Protein AF-A0A1H5C4P2-F1 (afdb_monomer)

Secondary structure (DSSP, 8-state):
-EEEEEEEEEEEEPTT--SPEEE-S-EEEEEEEESEEEEEETTEEEEEETT-EEEESS-EEEEE-TT-EEEEEEEEE-TT-SSSS--TT-TTSEEEEEEEEEEEE-TTS-EEEEEEEEEE-TT-EEEEEEESS-EEEEEEES-EEEEETTEEEEE-TT-EEEE-SSS-EEEEB-TTS-EEEEEEEEEEGGGTTS-SEEESSHHHHHSPP--EEEEEEEEEEPPP-

Foldseek 3Di:
DAKKKKWKKKKKAAAQDDDKQKDAFFFKKKAWQAAKKWKDFDPGIDIDHHRAMDTDGHIIIIDTDNHMTIMIMITIGHPPPDDPPDRPVRVNMDMGTQDMDMADDDPVFWKKKWKKKKKFFAFAKLAKKFFQAKKKKAKQAAKKWKDWPVGIDIHHHGHMDIDGGGTIIIMTGHNPGMTMMMMMTIHGPVCVVHDRIDHPDPVSVPDDHRMDMGINDMGGDDHHD

Structure (mmCIF, N/CA/C/O backbone):
data_AF-A0A1H5C4P2-F1
#
_entry.id   AF-A0A1H5C4P2-F1
#
loop_
_atom_site.group_PDB
_atom_site.id
_atom_site.type_symbol
_atom_site.label_atom_id
_atom_site.label_alt_id
_atom_site.label_comp_id
_atom_site.label_asym_id
_atom_site.label_entity_id
_atom_site.label_seq_id
_atom_site.pdbx_PDB_ins_code
_atom_site.Cartn_x
_atom_site.Cartn_y
_atom_site.Cartn_z
_atom_site.occupancy
_atom_site.B_iso_or_equiv
_atom_site.auth_seq_id
_atom_site.auth_comp_id
_atom_site.auth_asym_id
_atom_site.auth_atom_id
_atom_site.pdbx_PDB_model_num
ATOM 1 N N . MET A 1 1 ? -18.090 -3.740 -17.332 1.00 82.50 1 MET A N 1
ATOM 2 C CA . MET A 1 1 ? -17.195 -3.069 -16.374 1.00 82.50 1 MET A CA 1
ATOM 3 C C . MET A 1 1 ? -17.955 -2.872 -15.080 1.00 82.50 1 MET A C 1
ATOM 5 O O . MET A 1 1 ? -19.068 -2.362 -15.128 1.00 82.50 1 MET A O 1
ATOM 9 N N . THR A 1 2 ? -17.383 -3.313 -13.969 1.00 90.31 2 THR A N 1
ATOM 10 C CA . THR A 1 2 ? -17.817 -2.996 -12.611 1.00 90.31 2 THR A CA 1
ATOM 11 C C . THR A 1 2 ? -16.979 -1.825 -12.138 1.00 90.31 2 THR A C 1
ATOM 13 O O . THR A 1 2 ? -15.750 -1.919 -12.104 1.00 90.31 2 THR A O 1
ATOM 16 N N . LYS A 1 3 ? -17.647 -0.724 -11.799 1.00 95.19 3 LYS A N 1
ATOM 17 C CA . LYS A 1 3 ? -16.998 0.449 -11.224 1.00 95.19 3 LYS A CA 1
ATOM 18 C C . LYS A 1 3 ? -16.791 0.231 -9.741 1.00 95.19 3 LYS A C 1
ATOM 20 O O . LYS A 1 3 ? -17.739 -0.083 -9.031 1.00 95.19 3 LYS A O 1
ATOM 25 N N . VAL A 1 4 ? -15.569 0.433 -9.283 1.00 96.50 4 VAL A N 1
ATOM 26 C CA . VAL A 1 4 ? -15.208 0.379 -7.865 1.00 96.50 4 VAL A CA 1
ATOM 27 C C . VAL A 1 4 ? -14.281 1.541 -7.544 1.00 96.50 4 VAL A C 1
ATOM 29 O O . VAL A 1 4 ? -13.692 2.141 -8.441 1.00 96.50 4 VAL A O 1
ATOM 32 N N . VAL A 1 5 ? -14.127 1.860 -6.265 1.00 96.94 5 VAL A N 1
ATOM 33 C CA . VAL A 1 5 ? -13.197 2.890 -5.805 1.00 96.94 5 VAL A CA 1
ATOM 34 C C . VAL A 1 5 ? -12.169 2.249 -4.892 1.00 96.94 5 VAL A C 1
ATOM 36 O O . VAL A 1 5 ? -12.526 1.620 -3.897 1.00 96.94 5 VAL A O 1
ATOM 39 N N . LEU A 1 6 ? -10.890 2.430 -5.217 1.00 97.69 6 LEU A N 1
ATOM 40 C CA . LEU A 1 6 ? -9.785 2.108 -4.323 1.00 97.69 6 LEU A CA 1
ATOM 41 C C . LEU A 1 6 ? -9.376 3.381 -3.580 1.00 97.69 6 LEU A C 1
ATOM 43 O O . LEU A 1 6 ? -8.909 4.344 -4.191 1.00 97.69 6 LEU A O 1
ATOM 47 N N . ARG A 1 7 ? -9.568 3.390 -2.263 1.00 97.19 7 ARG A N 1
ATOM 48 C CA . ARG A 1 7 ? -9.236 4.515 -1.380 1.00 97.19 7 ARG A CA 1
ATOM 49 C C . ARG A 1 7 ? -7.985 4.184 -0.588 1.00 97.19 7 ARG A C 1
ATOM 51 O O . ARG A 1 7 ? -7.877 3.074 -0.086 1.00 97.19 7 ARG A O 1
ATOM 58 N N . LEU A 1 8 ? -7.080 5.144 -0.450 1.00 98.38 8 LEU A N 1
ATOM 59 C CA . LEU A 1 8 ? -5.980 5.119 0.503 1.00 98.38 8 LEU A CA 1
ATOM 60 C C . LEU A 1 8 ? -6.225 6.177 1.578 1.00 98.38 8 LEU A C 1
A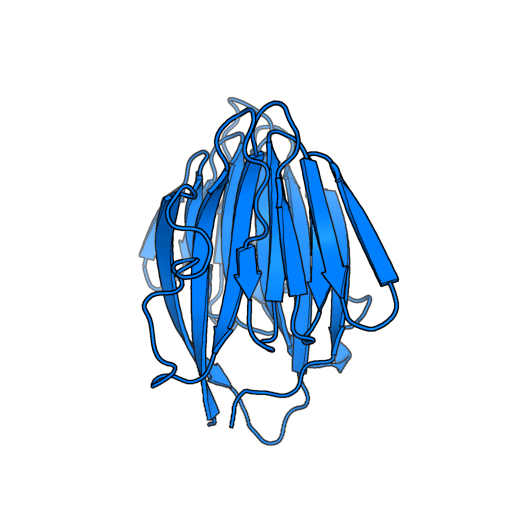TOM 62 O O . LEU A 1 8 ? -6.289 7.375 1.284 1.00 98.38 8 LEU A O 1
ATOM 66 N N . THR A 1 9 ? -6.302 5.722 2.821 1.00 98.25 9 THR A N 1
ATOM 67 C CA . THR A 1 9 ? -6.467 6.549 4.015 1.00 98.25 9 THR A CA 1
ATOM 68 C C . THR A 1 9 ? -5.283 6.336 4.950 1.00 98.25 9 THR A C 1
ATOM 70 O O . THR A 1 9 ? -4.820 5.212 5.136 1.00 98.25 9 THR A O 1
ATOM 73 N N . GLU A 1 10 ? -4.790 7.418 5.543 1.00 98.44 10 GLU A N 1
ATOM 74 C CA . GLU A 1 10 ? -3.853 7.359 6.659 1.00 98.44 10 GLU A CA 1
ATOM 75 C C . GLU A 1 10 ? -4.622 7.483 7.973 1.00 98.44 10 GLU A C 1
ATOM 77 O O . GLU A 1 10 ? -5.292 8.491 8.200 1.00 98.44 10 GLU A O 1
ATOM 82 N N . ASP A 1 11 ? -4.531 6.459 8.819 1.00 98.56 11 ASP A N 1
ATOM 83 C CA . ASP A 1 11 ? -5.153 6.438 10.141 1.00 98.56 11 ASP A CA 1
ATOM 84 C C . ASP A 1 11 ? -4.075 6.608 11.222 1.00 98.56 11 ASP A C 1
ATOM 86 O O . ASP A 1 11 ? -3.068 5.896 11.222 1.00 98.56 11 ASP A O 1
ATOM 90 N N . VAL A 1 12 ? -4.285 7.538 12.155 1.00 98.50 12 VAL A N 1
ATOM 91 C CA . VAL A 1 12 ? -3.377 7.823 13.273 1.00 98.50 12 VAL A CA 1
ATOM 92 C C . VAL A 1 12 ? -4.113 7.648 14.596 1.00 98.50 12 VAL A C 1
ATOM 94 O O . VAL A 1 12 ? -4.982 8.448 14.955 1.00 98.50 12 VAL A O 1
ATOM 97 N N . PHE A 1 13 ? -3.738 6.600 15.324 1.00 98.50 13 PHE A N 1
ATOM 98 C CA . PHE A 1 13 ? -4.190 6.313 16.680 1.00 98.50 13 PHE A CA 1
ATOM 99 C C . PHE A 1 13 ? -3.252 7.031 17.660 1.00 98.50 13 PHE A C 1
ATOM 101 O O . PHE A 1 13 ? -2.036 6.816 17.590 1.00 98.50 13 PHE A O 1
ATOM 108 N N . PRO A 1 14 ? -3.763 7.888 18.561 1.00 97.88 14 PRO A N 1
ATOM 109 C CA . PRO A 1 14 ? -2.917 8.557 19.540 1.00 97.88 14 PRO A CA 1
ATOM 110 C C . PRO A 1 14 ? -2.382 7.564 20.581 1.00 97.88 14 PRO A C 1
ATOM 112 O O . PRO A 1 14 ? -2.981 6.519 20.836 1.00 97.88 14 PRO A O 1
ATOM 115 N N . ALA A 1 15 ? -1.261 7.907 21.218 1.00 96.81 15 ALA A N 1
ATOM 116 C CA . ALA A 1 15 ? -0.739 7.130 22.338 1.00 96.81 15 ALA A CA 1
ATOM 117 C C . ALA A 1 15 ? -1.767 7.046 23.480 1.00 96.81 15 ALA A C 1
ATOM 119 O O . ALA A 1 15 ? -2.479 8.011 23.766 1.00 96.81 15 ALA A O 1
ATOM 120 N N . GLY A 1 16 ? -1.847 5.883 24.127 1.00 93.38 16 GLY A N 1
ATOM 121 C CA . GLY A 1 16 ? -2.827 5.615 25.182 1.00 93.38 16 GLY A CA 1
ATOM 122 C C . GLY A 1 16 ? -4.281 5.503 24.706 1.00 93.38 16 GLY A C 1
ATOM 123 O O . GLY A 1 16 ? -5.183 5.528 25.541 1.00 93.38 16 GLY A O 1
ATOM 124 N N . PHE A 1 17 ? -4.542 5.386 23.399 1.00 93.69 17 PHE A N 1
ATOM 125 C CA . PHE A 1 17 ? -5.885 5.107 22.890 1.00 93.69 17 PHE A CA 1
ATOM 126 C C . PHE A 1 17 ? -6.339 3.697 23.298 1.00 93.69 17 PHE A C 1
ATOM 128 O O . PHE A 1 17 ? -5.669 2.716 22.996 1.00 93.69 17 PHE A O 1
ATOM 135 N N . THR A 1 18 ? -7.477 3.593 23.988 1.00 92.06 18 THR A N 1
ATOM 136 C CA . THR A 1 18 ? -7.973 2.328 24.569 1.00 92.06 18 THR A CA 1
ATOM 137 C C . THR A 1 18 ? -9.252 1.795 23.927 1.00 92.06 18 THR A C 1
ATOM 139 O O . THR A 1 18 ? -9.737 0.738 24.322 1.00 92.06 18 THR A O 1
ATOM 142 N N . GLN A 1 19 ? -9.836 2.525 22.974 1.00 93.88 19 GLN A N 1
ATOM 143 C CA . GLN A 1 19 ? -11.055 2.100 22.283 1.00 93.88 19 GLN A CA 1
ATOM 144 C C . GLN A 1 19 ? -10.713 1.299 21.021 1.00 93.88 19 GLN A C 1
ATOM 146 O O . GLN A 1 19 ? -9.571 1.280 20.567 1.00 93.88 19 GLN A O 1
ATOM 151 N N . HIS A 1 20 ? -11.728 0.676 20.428 1.00 95.31 20 HIS A N 1
ATOM 152 C CA . HIS A 1 20 ? -11.605 -0.030 19.158 1.00 95.31 20 HIS A CA 1
ATOM 153 C C . HIS A 1 20 ? -12.176 0.812 18.016 1.00 95.31 20 HIS A C 1
ATOM 155 O O . HIS A 1 20 ? -13.234 1.434 18.149 1.00 95.31 20 HIS A O 1
ATOM 161 N N . ALA A 1 21 ? -11.503 0.796 16.869 1.00 96.88 21 ALA A N 1
ATOM 162 C CA . ALA A 1 21 ? -12.039 1.332 15.627 1.00 96.88 21 ALA A CA 1
ATOM 163 C C . ALA A 1 21 ? -12.633 0.195 14.787 1.00 96.88 21 ALA A C 1
ATOM 165 O O . ALA A 1 21 ? -11.923 -0.717 14.373 1.00 96.88 21 ALA A O 1
ATOM 166 N N . TYR A 1 22 ? -13.937 0.237 14.543 1.00 96.00 22 TYR A N 1
ATOM 167 C CA . TYR A 1 22 ? -14.670 -0.788 13.816 1.00 96.00 22 TYR A CA 1
ATOM 168 C C . TYR A 1 22 ? -14.758 -0.419 12.345 1.00 96.00 22 TYR A C 1
ATOM 170 O O . TYR A 1 22 ? -15.162 0.687 11.980 1.00 96.00 22 TYR A O 1
ATOM 178 N N . LEU A 1 23 ? -14.412 -1.379 11.500 1.00 95.25 23 LEU A N 1
ATOM 179 C CA . LEU A 1 23 ? -14.520 -1.267 10.062 1.00 95.25 23 LEU A CA 1
ATOM 180 C C . LEU A 1 23 ? -15.480 -2.331 9.525 1.00 95.25 23 LEU A C 1
ATOM 182 O O . LEU A 1 23 ? -15.368 -3.504 9.900 1.00 95.25 23 LEU A O 1
ATOM 186 N N . PRO A 1 24 ? -16.391 -1.960 8.610 1.00 94.06 24 PRO A N 1
ATOM 187 C CA . PRO A 1 24 ? -17.271 -2.924 7.971 1.00 94.06 24 PRO A CA 1
ATOM 188 C C . PRO A 1 24 ? -16.485 -3.846 7.030 1.00 94.06 24 PRO A C 1
ATOM 190 O O . PRO A 1 24 ? -15.308 -3.606 6.718 1.00 94.06 24 PRO A O 1
ATOM 193 N N . ALA A 1 25 ? -17.176 -4.888 6.561 1.00 93.88 25 ALA A N 1
ATOM 194 C CA . ALA A 1 25 ? -16.679 -5.769 5.517 1.00 93.88 25 ALA A CA 1
ATOM 195 C C . ALA A 1 25 ? -16.346 -4.963 4.253 1.00 93.88 25 ALA A C 1
ATOM 197 O O . ALA A 1 25 ? -17.191 -4.240 3.727 1.00 93.88 25 ALA A O 1
ATOM 198 N N . ALA A 1 26 ? -15.108 -5.082 3.790 1.00 95.19 26 ALA A N 1
ATOM 199 C CA . ALA A 1 26 ? -14.614 -4.533 2.533 1.00 95.19 26 ALA A CA 1
ATOM 200 C C . ALA A 1 26 ? -13.287 -5.216 2.208 1.00 95.19 26 ALA A C 1
ATOM 202 O O . ALA A 1 26 ? -12.525 -5.535 3.125 1.00 95.19 26 ALA A O 1
ATOM 203 N N . ALA A 1 27 ? -12.976 -5.411 0.923 1.00 97.19 27 ALA A N 1
ATOM 204 C CA . ALA A 1 27 ? -11.649 -5.888 0.558 1.00 97.19 27 ALA A CA 1
ATOM 205 C C . ALA A 1 27 ? -10.602 -4.841 0.930 1.00 97.19 27 ALA A C 1
ATOM 207 O O . ALA A 1 27 ? -10.622 -3.723 0.411 1.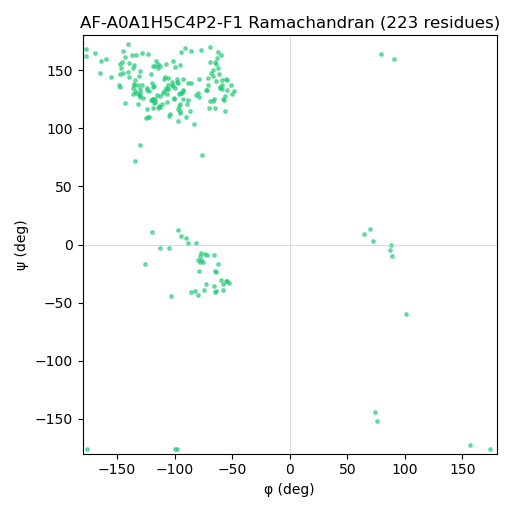00 97.19 27 ALA A O 1
ATOM 208 N N . ARG A 1 28 ? -9.701 -5.208 1.843 1.00 97.44 28 ARG A N 1
ATOM 209 C CA . ARG A 1 28 ? -8.821 -4.251 2.503 1.00 97.44 28 ARG A CA 1
ATOM 210 C C . ARG A 1 28 ? -7.405 -4.772 2.669 1.00 97.44 28 ARG A C 1
ATOM 212 O O . ARG A 1 28 ? -7.192 -5.947 2.971 1.00 97.44 28 ARG A O 1
ATOM 219 N N . ALA A 1 29 ? -6.451 -3.854 2.542 1.00 98.69 29 ALA A N 1
ATOM 220 C CA . ALA A 1 29 ? -5.092 -4.012 3.042 1.00 98.69 29 ALA A CA 1
ATOM 221 C C . ALA A 1 29 ? -4.803 -2.929 4.091 1.00 98.69 29 ALA A C 1
ATOM 223 O O . ALA A 1 29 ? -5.147 -1.767 3.889 1.00 98.69 29 ALA A O 1
ATOM 224 N N . ILE A 1 30 ? -4.171 -3.300 5.201 1.00 98.75 30 ILE A N 1
ATOM 225 C CA . ILE A 1 30 ? -3.739 -2.387 6.267 1.00 98.75 30 ILE A CA 1
ATOM 226 C C . ILE A 1 30 ? -2.245 -2.596 6.456 1.00 98.75 30 ILE A C 1
ATOM 228 O O . ILE A 1 30 ? -1.835 -3.687 6.837 1.00 98.75 30 ILE A O 1
ATOM 232 N N . TYR A 1 31 ? -1.443 -1.573 6.191 1.00 98.88 31 TYR A N 1
ATOM 233 C CA . TYR A 1 31 ? -0.003 -1.576 6.425 1.00 98.88 31 TYR A CA 1
ATOM 234 C C . TYR A 1 31 ? 0.331 -0.716 7.644 1.00 98.88 31 TYR A C 1
ATOM 236 O O . TYR A 1 31 ? -0.153 0.412 7.761 1.00 98.88 31 TYR A O 1
ATOM 244 N N . VAL A 1 32 ? 1.176 -1.234 8.533 1.00 98.88 32 VAL A N 1
ATOM 245 C CA . VAL A 1 32 ? 1.614 -0.518 9.735 1.00 98.88 32 VAL A CA 1
ATOM 246 C C . VAL A 1 32 ? 2.871 0.277 9.408 1.00 98.88 32 VAL A C 1
ATO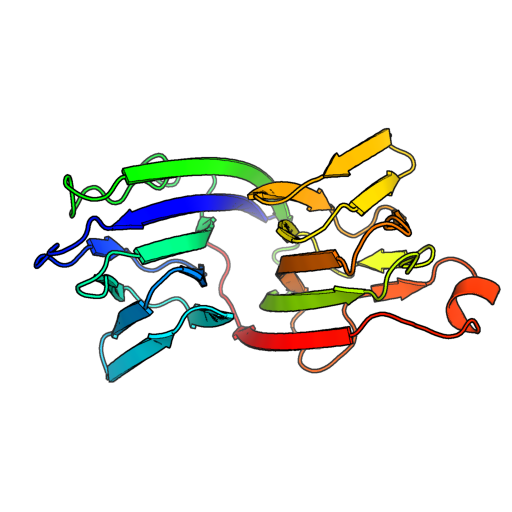M 248 O O . VAL A 1 32 ? 3.943 -0.288 9.193 1.00 98.88 32 VAL A O 1
ATOM 251 N N . VAL A 1 33 ? 2.746 1.601 9.363 1.00 98.75 33 VAL A N 1
ATOM 252 C CA . VAL A 1 33 ? 3.872 2.508 9.100 1.00 98.75 33 VAL A CA 1
ATOM 253 C C . VAL A 1 33 ? 4.704 2.696 10.365 1.00 98.75 33 VAL A C 1
ATOM 255 O O . VAL A 1 33 ? 5.930 2.664 10.307 1.00 98.75 33 VAL A O 1
ATOM 258 N N . GLU A 1 34 ? 4.038 2.882 11.504 1.00 98.69 34 GLU A N 1
ATOM 259 C CA . GLU A 1 34 ? 4.656 3.139 12.805 1.00 98.69 34 GLU A CA 1
ATOM 260 C C . GLU A 1 34 ? 3.811 2.527 13.928 1.00 98.69 34 GLU A C 1
ATOM 262 O O . GLU A 1 34 ? 2.581 2.503 13.834 1.00 98.69 34 GLU A O 1
ATOM 267 N N . GLY A 1 35 ? 4.475 2.069 14.992 1.00 98.50 35 GLY A N 1
ATOM 268 C CA . GLY A 1 35 ? 3.837 1.406 16.127 1.00 98.50 35 GLY A CA 1
ATOM 269 C C . GLY A 1 35 ? 3.397 -0.015 15.788 1.00 98.50 35 GLY A C 1
ATOM 270 O O . GLY A 1 35 ? 4.068 -0.727 15.040 1.00 98.50 35 GLY A O 1
ATOM 271 N N . ASP A 1 36 ? 2.264 -0.422 16.342 1.00 98.62 36 ASP A N 1
ATOM 272 C CA . ASP A 1 36 ? 1.639 -1.712 16.087 1.00 98.62 36 ASP A CA 1
ATOM 273 C C . ASP A 1 36 ? 0.115 -1.598 16.130 1.00 98.62 36 ASP A C 1
ATOM 275 O O . ASP A 1 36 ? -0.431 -0.667 16.720 1.00 98.62 36 ASP A O 1
ATOM 279 N N . VAL A 1 37 ? -0.578 -2.532 15.485 1.00 98.69 37 VAL A N 1
ATOM 280 C CA . VAL A 1 37 ? -2.038 -2.629 15.530 1.00 98.69 37 VAL A CA 1
ATOM 281 C C . VAL A 1 37 ? -2.453 -4.074 15.728 1.00 98.69 37 VAL A C 1
ATOM 283 O O . VAL A 1 37 ? -1.942 -4.984 15.072 1.00 98.69 37 VAL A O 1
ATOM 286 N N . THR A 1 38 ? -3.434 -4.287 16.594 1.00 98.56 38 THR A N 1
ATOM 287 C CA . THR A 1 38 ? -4.160 -5.553 16.655 1.00 98.56 38 THR A CA 1
ATOM 288 C C . THR A 1 38 ? -5.395 -5.461 15.771 1.00 98.56 38 THR A C 1
ATOM 290 O O . THR A 1 38 ? -6.207 -4.549 15.917 1.00 98.56 38 THR A O 1
ATOM 293 N N . VAL A 1 39 ? -5.513 -6.404 14.839 1.00 98.44 39 VAL A N 1
ATOM 294 C CA . VAL A 1 39 ? -6.674 -6.595 13.969 1.00 98.44 39 VAL A CA 1
ATOM 295 C C . VAL A 1 39 ? -7.457 -7.792 14.489 1.00 98.44 39 VAL A C 1
ATOM 297 O O . VAL A 1 39 ? -6.978 -8.926 14.422 1.00 98.44 39 VAL A O 1
ATOM 300 N N . GLU A 1 40 ? -8.653 -7.539 15.001 1.00 98.12 40 GLU A N 1
ATOM 301 C CA . GLU A 1 40 ? -9.584 -8.553 15.493 1.00 98.12 40 GLU A CA 1
ATOM 302 C C . GLU A 1 40 ? -10.676 -8.800 14.451 1.00 98.12 40 GLU A C 1
ATOM 304 O O . GLU A 1 40 ? -11.209 -7.866 13.850 1.00 98.12 40 GLU A O 1
ATOM 309 N N . PHE A 1 41 ? -11.002 -10.065 14.223 1.00 95.12 41 PHE A N 1
ATOM 310 C CA . PHE A 1 41 ? -12.016 -10.532 13.283 1.00 95.12 41 PHE A CA 1
ATOM 311 C C . PHE A 1 41 ? -12.783 -11.711 13.903 1.00 95.12 41 PHE A C 1
ATOM 313 O O . PHE A 1 41 ? -12.461 -12.177 14.993 1.00 95.12 41 PHE A O 1
ATOM 320 N N . SER A 1 42 ? -13.849 -12.171 13.246 1.00 91.69 42 SER A N 1
ATOM 321 C CA . SER A 1 42 ? -14.861 -13.050 13.859 1.00 91.69 42 SER A CA 1
ATOM 322 C C . SER A 1 42 ? -14.331 -14.333 14.511 1.00 91.69 42 SER A C 1
ATOM 324 O O . SER A 1 42 ? -14.936 -14.821 15.460 1.00 91.69 42 SER A O 1
ATOM 326 N N . ASP A 1 43 ? -13.241 -14.895 13.995 1.00 92.62 43 ASP A N 1
ATOM 327 C CA . ASP A 1 43 ? -12.659 -16.166 14.430 1.00 92.62 43 ASP A CA 1
ATOM 328 C C . ASP A 1 43 ? -11.215 -16.033 14.943 1.00 92.62 43 ASP A C 1
ATOM 330 O O . ASP A 1 43 ? -10.550 -17.043 15.179 1.00 92.62 43 ASP A O 1
ATOM 334 N N . GLY A 1 44 ? -10.713 -14.811 15.158 1.00 95.75 44 GLY A N 1
ATOM 335 C CA . GLY A 1 44 ? -9.366 -14.623 15.684 1.00 95.75 44 GLY A CA 1
ATOM 336 C C . GLY A 1 44 ? -8.880 -13.181 15.747 1.00 95.75 44 GLY A C 1
ATOM 337 O O . GLY A 1 44 ? -9.586 -12.226 15.438 1.00 95.75 44 GLY A O 1
ATOM 338 N N . ALA A 1 45 ? -7.624 -13.036 16.152 1.00 97.25 45 ALA A N 1
ATOM 339 C CA . ALA A 1 45 ? -6.937 -11.757 1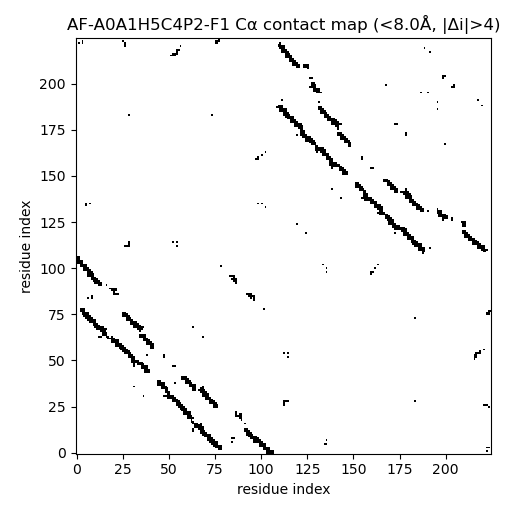6.213 1.00 97.25 45 ALA A CA 1
ATOM 340 C C . ALA A 1 45 ? -5.489 -11.914 15.751 1.00 97.25 45 ALA A C 1
ATOM 342 O O . ALA A 1 45 ? -4.871 -12.966 15.936 1.00 97.25 45 ALA A O 1
ATOM 343 N N . GLN A 1 46 ? -4.941 -10.864 15.149 1.00 97.88 46 GLN A N 1
ATOM 344 C CA . GLN A 1 46 ? -3.541 -10.797 14.742 1.00 97.88 46 GLN A CA 1
ATOM 345 C C . GLN A 1 46 ? -2.963 -9.438 15.112 1.00 97.88 46 GLN A C 1
ATOM 347 O O . GLN A 1 46 ? -3.531 -8.408 14.756 1.00 97.88 46 GLN A O 1
ATOM 352 N N . ASN A 1 47 ? -1.814 -9.433 15.781 1.00 98.38 47 ASN A N 1
ATOM 353 C CA . ASN A 1 47 ? -1.041 -8.216 15.991 1.00 98.38 47 ASN A CA 1
ATOM 354 C C . ASN A 1 47 ? -0.008 -8.055 14.869 1.00 98.38 47 ASN A C 1
ATOM 356 O O . ASN A 1 47 ? 0.695 -9.005 14.519 1.00 98.38 47 ASN A O 1
ATOM 360 N N . HIS A 1 48 ? 0.065 -6.851 14.311 1.00 98.50 48 HIS A N 1
ATOM 361 C CA . HIS A 1 48 ? 1.005 -6.466 13.267 1.00 98.50 48 HIS A CA 1
ATOM 362 C C . HIS A 1 48 ? 1.855 -5.306 13.767 1.00 98.50 48 HIS A C 1
ATOM 364 O O . HIS A 1 48 ? 1.331 -4.269 14.160 1.00 98.50 48 HIS A O 1
ATOM 370 N N . GLN A 1 49 ? 3.170 -5.487 13.728 1.00 98.56 49 GLN A N 1
ATOM 371 C CA . GLN A 1 49 ? 4.151 -4.454 14.060 1.00 98.56 49 GLN A CA 1
ATOM 372 C C . GLN A 1 49 ? 4.446 -3.578 12.835 1.00 98.56 49 GLN A C 1
ATOM 374 O O . GLN A 1 49 ? 4.128 -3.962 11.706 1.00 98.56 49 GLN A O 1
ATOM 379 N N . ALA A 1 50 ? 5.098 -2.433 13.040 1.00 98.62 50 ALA A N 1
ATOM 380 C CA . ALA A 1 50 ? 5.590 -1.576 11.964 1.00 98.62 50 ALA A CA 1
ATOM 381 C C . ALA A 1 50 ? 6.372 -2.379 10.912 1.00 98.62 50 ALA A C 1
ATOM 383 O O . ALA A 1 50 ? 7.238 -3.196 11.232 1.00 98.62 50 ALA A O 1
ATOM 384 N N . GLY A 1 51 ? 6.053 -2.151 9.640 1.00 98.50 51 GLY A N 1
ATOM 385 C CA . GLY A 1 51 ? 6.568 -2.944 8.528 1.00 98.50 51 GLY A CA 1
ATOM 386 C C . GLY A 1 51 ? 5.757 -4.199 8.207 1.00 98.50 51 GLY A C 1
ATOM 387 O O . GLY A 1 51 ? 6.084 -4.859 7.227 1.00 98.50 51 GLY A O 1
ATOM 388 N N . GLY A 1 52 ? 4.725 -4.535 8.985 1.00 98.62 52 GLY A N 1
ATOM 389 C CA . GLY A 1 52 ? 3.774 -5.613 8.712 1.00 98.62 52 GLY A CA 1
ATOM 390 C C . GLY A 1 52 ? 2.514 -5.135 7.987 1.00 98.62 52 GLY A C 1
ATOM 391 O O . GLY A 1 52 ? 2.220 -3.937 7.932 1.00 98.62 52 GLY A O 1
ATOM 392 N N . ALA A 1 53 ? 1.747 -6.084 7.441 1.00 98.62 53 ALA A N 1
ATOM 393 C CA . ALA A 1 53 ? 0.445 -5.789 6.856 1.00 98.62 53 ALA A CA 1
ATOM 394 C C . ALA A 1 53 ? -0.574 -6.912 7.066 1.00 98.62 53 ALA A C 1
ATOM 396 O O . ALA A 1 53 ? -0.249 -8.099 7.004 1.00 98.62 53 ALA A O 1
ATOM 397 N N . TRP A 1 54 ? -1.835 -6.515 7.204 1.00 98.38 54 TRP A N 1
ATOM 398 C CA . TRP A 1 54 ? -2.994 -7.398 7.200 1.00 98.38 54 TRP A CA 1
ATOM 399 C C . TRP A 1 54 ? -3.799 -7.234 5.907 1.00 98.38 54 TRP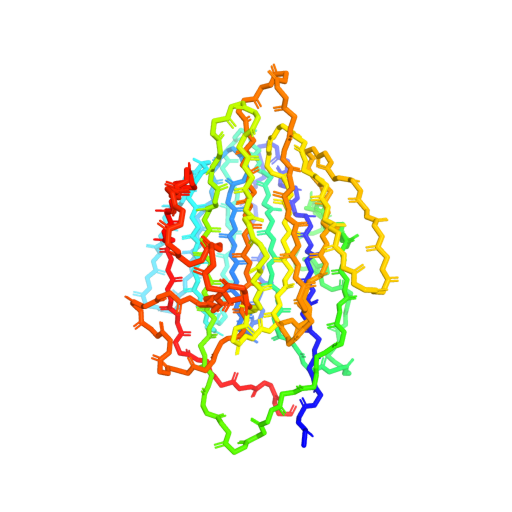 A C 1
ATOM 401 O O . TRP A 1 54 ? -3.927 -6.126 5.385 1.00 98.38 54 TRP A O 1
ATOM 411 N N . LEU A 1 55 ? -4.364 -8.333 5.398 1.00 98.12 55 LEU A N 1
ATOM 412 C CA . LEU A 1 55 ? -5.310 -8.318 4.281 1.00 98.12 55 LEU A CA 1
ATOM 413 C C . LEU A 1 55 ? -6.506 -9.228 4.564 1.00 98.12 55 LEU A C 1
ATOM 415 O O . LEU A 1 55 ? -6.330 -10.384 4.969 1.00 98.12 55 LEU A O 1
ATOM 419 N N . GLY A 1 56 ? -7.703 -8.758 4.223 1.00 96.31 56 GLY A N 1
ATOM 420 C CA . GLY A 1 56 ? -8.938 -9.527 4.354 1.00 96.31 56 GLY A CA 1
ATOM 421 C C . GLY A 1 56 ? -10.164 -8.795 3.815 1.00 96.31 56 GLY A C 1
ATOM 422 O O . GLY A 1 56 ? -10.045 -7.721 3.228 1.00 96.31 56 GLY A O 1
ATOM 423 N N . GLN A 1 57 ? -11.334 -9.416 3.987 1.00 95.81 57 GLN A N 1
ATOM 424 C CA . GLN A 1 57 ? -12.627 -8.853 3.571 1.00 95.81 57 GLN A CA 1
ATOM 425 C C . GLN A 1 57 ? -13.670 -8.788 4.692 1.00 95.81 57 GLN A C 1
ATOM 427 O O . GLN A 1 57 ? -14.662 -8.075 4.563 1.00 95.81 57 GLN A O 1
ATOM 432 N N . SER A 1 58 ? -13.460 -9.530 5.781 1.00 94.56 58 SER A N 1
ATOM 433 C CA . SER A 1 58 ? -14.374 -9.560 6.920 1.00 94.56 58 SER A CA 1
ATOM 434 C C . SER A 1 58 ? -14.441 -8.200 7.625 1.00 94.56 58 SER A C 1
ATOM 436 O O . SER A 1 58 ? -13.485 -7.421 7.543 1.00 94.56 58 SER A O 1
ATOM 438 N N . PRO A 1 59 ? -15.531 -7.913 8.359 1.00 96.19 59 PRO A N 1
ATOM 439 C CA . PRO A 1 59 ? -15.524 -6.837 9.340 1.00 96.19 59 PRO A CA 1
ATOM 440 C C . PRO A 1 59 ? -14.378 -7.039 10.334 1.00 96.19 59 PRO A C 1
ATOM 442 O O . PRO A 1 59 ? -14.085 -8.176 10.716 1.00 96.19 59 PRO A O 1
ATOM 445 N N . VAL A 1 60 ? -13.746 -5.943 10.748 1.00 97.75 60 VAL A N 1
ATOM 446 C CA . VAL A 1 60 ? -12.632 -5.976 11.703 1.00 97.75 60 VAL A CA 1
ATOM 447 C C . VAL A 1 60 ? -12.762 -4.886 12.755 1.00 97.75 60 VAL A C 1
ATOM 449 O O . VAL A 1 60 ? -13.312 -3.815 12.488 1.00 97.75 60 VAL A O 1
ATOM 452 N N . ALA A 1 61 ? -12.208 -5.144 13.933 1.00 97.94 61 ALA A N 1
ATOM 453 C CA . ALA A 1 61 ? -11.925 -4.130 14.936 1.00 97.94 61 ALA A CA 1
ATOM 454 C C . ALA A 1 61 ? -10.410 -3.893 14.999 1.00 97.94 61 ALA A C 1
ATOM 456 O O . ALA A 1 61 ? -9.622 -4.838 14.976 1.00 97.94 61 ALA A O 1
ATOM 457 N N . LEU A 1 62 ? -10.007 -2.625 15.040 1.00 98.31 62 LEU A N 1
ATOM 458 C CA . LEU A 1 62 ? -8.616 -2.202 15.137 1.00 98.31 62 LEU A CA 1
ATOM 459 C C . LEU A 1 62 ? -8.340 -1.611 16.514 1.00 98.31 62 LEU A C 1
ATOM 461 O O . LEU A 1 62 ? -9.054 -0.710 16.960 1.00 98.31 62 LEU A O 1
ATOM 465 N N . SER A 1 63 ? -7.252 -2.065 17.122 1.00 97.94 63 SER A N 1
ATOM 466 C CA . SER A 1 63 ? -6.740 -1.568 18.398 1.00 97.94 63 SER A CA 1
ATOM 467 C C . SER A 1 63 ? -5.305 -1.100 18.184 1.00 97.94 63 SER A C 1
ATOM 469 O O . SER A 1 63 ? -4.425 -1.923 17.923 1.00 97.94 63 SER A O 1
ATOM 471 N N . GLY A 1 64 ? -5.077 0.213 18.237 1.00 97.50 64 GLY A N 1
ATOM 472 C CA . GLY A 1 64 ? -3.731 0.782 18.139 1.00 97.50 64 GLY A CA 1
ATOM 473 C C . GLY A 1 64 ? -2.882 0.442 19.366 1.00 97.50 64 GLY A C 1
ATOM 474 O O . GLY A 1 64 ? -3.402 0.312 20.475 1.00 97.50 64 GLY A O 1
ATOM 475 N N . GLY A 1 65 ? -1.577 0.293 19.163 1.00 96.81 65 GLY A N 1
ATOM 476 C CA . GLY A 1 65 ? -0.610 0.050 20.226 1.00 96.81 65 GLY A CA 1
ATOM 477 C C . GLY A 1 65 ? -0.510 1.212 21.229 1.00 96.81 65 GLY A C 1
ATOM 478 O O . GLY A 1 65 ? -0.849 2.360 20.921 1.00 96.81 65 GLY A O 1
ATOM 479 N N . PRO A 1 66 ? 0.017 0.960 22.442 1.00 96.44 66 PRO A N 1
ATOM 480 C CA . PRO A 1 66 ? 0.009 1.931 23.541 1.00 96.44 66 PRO A CA 1
ATOM 481 C C . PRO A 1 66 ? 0.838 3.193 23.260 1.00 96.44 66 PRO A C 1
ATOM 483 O O . PRO A 1 66 ? 0.560 4.248 23.830 1.00 96.44 66 PRO A O 1
ATOM 486 N N . ASN A 1 67 ? 1.826 3.104 22.366 1.00 96.69 67 ASN A N 1
ATOM 487 C CA . ASN A 1 67 ? 2.725 4.206 22.009 1.00 96.69 67 ASN A CA 1
ATOM 488 C C . ASN A 1 67 ? 2.212 5.057 20.832 1.00 96.69 67 ASN A C 1
ATOM 490 O O . ASN A 1 67 ? 2.914 5.956 20.378 1.00 96.69 67 ASN A O 1
ATOM 494 N N . GLY A 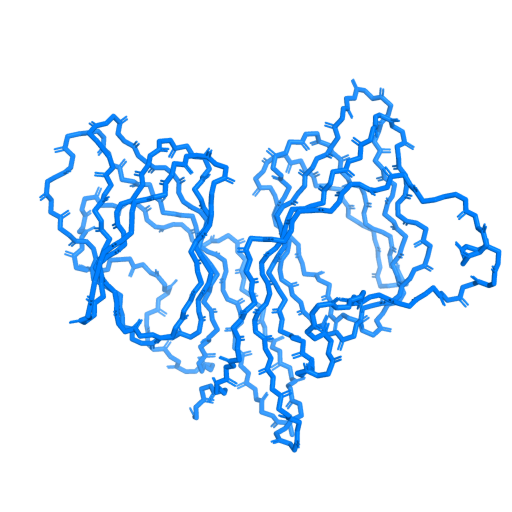1 68 ? 0.995 4.789 20.351 1.00 97.81 68 GLY A N 1
ATOM 495 C CA . GLY A 1 68 ? 0.446 5.382 19.138 1.00 97.81 68 GLY A CA 1
ATOM 496 C C . GLY A 1 68 ? 0.756 4.542 17.901 1.00 97.81 68 GLY A C 1
ATOM 497 O O . GLY A 1 68 ? 1.643 3.686 17.896 1.00 97.81 68 GLY A O 1
ATOM 498 N N . THR A 1 69 ? -0.023 4.757 16.845 1.00 98.62 69 THR A N 1
ATOM 499 C CA . THR A 1 69 ? 0.040 3.935 15.630 1.00 98.62 69 THR A CA 1
ATOM 500 C C . THR A 1 69 ? -0.286 4.770 14.409 1.00 98.62 69 THR A C 1
ATOM 502 O O . THR A 1 69 ? -1.273 5.505 14.419 1.00 98.62 69 THR A O 1
ATOM 505 N N . ARG A 1 70 ? 0.494 4.614 13.335 1.00 98.75 70 ARG A N 1
ATOM 506 C CA . ARG A 1 70 ? 0.174 5.173 12.016 1.00 98.75 70 ARG A CA 1
ATOM 507 C C . ARG A 1 70 ? 0.016 4.051 11.004 1.00 98.75 70 ARG A C 1
ATOM 509 O O . ARG A 1 70 ? 0.923 3.235 10.827 1.00 98.75 70 ARG A O 1
ATOM 516 N N . LEU A 1 71 ? -1.129 4.027 10.336 1.00 98.75 71 LEU A N 1
ATOM 517 C CA . LEU A 1 71 ? -1.511 3.007 9.369 1.00 98.75 71 LEU A CA 1
ATOM 518 C C . LEU A 1 71 ? -1.765 3.632 8.005 1.00 98.75 71 LEU A C 1
ATOM 520 O O . LEU A 1 71 ? -2.322 4.722 7.907 1.00 98.75 71 LEU A O 1
ATOM 524 N N . TRP A 1 72 ? -1.452 2.881 6.958 1.00 98.88 72 TRP A N 1
ATOM 525 C CA . TRP A 1 72 ? -2.009 3.101 5.631 1.00 98.88 72 TRP A CA 1
ATOM 526 C C . TRP A 1 72 ? -3.020 2.012 5.331 1.00 98.88 72 TRP A C 1
ATOM 528 O O . TRP A 1 72 ? -2.699 0.822 5.365 1.00 98.88 72 TRP A O 1
ATOM 538 N N . ARG A 1 73 ? -4.251 2.422 5.045 1.00 98.56 73 ARG A N 1
ATOM 539 C CA . ARG A 1 73 ? -5.368 1.528 4.782 1.00 98.56 73 ARG A CA 1
ATOM 540 C C . ARG A 1 73 ? -5.872 1.727 3.363 1.00 98.56 73 ARG A C 1
ATOM 542 O O . ARG A 1 73 ? -6.265 2.828 2.987 1.00 98.56 73 ARG A O 1
ATOM 549 N N . TRP A 1 74 ? -5.873 0.636 2.604 1.00 98.69 74 TRP A N 1
ATOM 550 C CA . TRP A 1 74 ? -6.481 0.553 1.286 1.00 98.69 74 TRP A CA 1
ATOM 551 C C . TRP A 1 74 ? -7.827 -0.135 1.375 1.00 98.69 74 TRP A C 1
ATOM 553 O O . TRP A 1 74 ? -7.888 -1.276 1.824 1.00 98.69 74 TRP A O 1
ATOM 563 N N . ASP A 1 75 ? -8.867 0.524 0.886 1.00 97.75 75 ASP A N 1
ATOM 564 C CA . ASP A 1 75 ? -10.234 0.020 0.844 1.00 97.75 75 ASP A CA 1
ATOM 565 C C . ASP A 1 75 ? -10.739 -0.049 -0.590 1.00 97.75 75 ASP A C 1
ATOM 567 O O . ASP A 1 75 ? -10.749 0.969 -1.283 1.00 97.75 75 ASP A O 1
ATOM 571 N N . LEU A 1 76 ? -11.187 -1.229 -1.022 1.00 97.44 76 LEU A N 1
ATOM 572 C CA . LEU A 1 76 ? -11.936 -1.390 -2.264 1.00 97.44 76 LEU A CA 1
ATOM 573 C C . LEU A 1 76 ? -13.434 -1.383 -1.955 1.00 97.44 76 LEU A C 1
ATOM 575 O O . LEU A 1 76 ? -13.946 -2.295 -1.303 1.00 97.44 76 LEU A O 1
ATOM 579 N N . VAL A 1 77 ? -14.129 -0.351 -2.420 1.00 96.31 77 VAL A N 1
ATOM 580 C CA . VAL A 1 77 ? -15.538 -0.097 -2.092 1.00 96.31 77 VAL A CA 1
ATOM 581 C C . VAL A 1 77 ? -16.359 0.233 -3.335 1.00 96.31 77 VAL A C 1
ATOM 583 O O . VAL A 1 77 ? -15.805 0.557 -4.388 1.00 96.31 77 VAL A O 1
ATOM 586 N N . ALA A 1 78 ? -17.684 0.147 -3.215 1.00 95.06 78 ALA A N 1
ATOM 587 C CA . ALA A 1 78 ? -18.591 0.633 -4.248 1.00 95.06 78 ALA A CA 1
ATOM 588 C C . ALA A 1 78 ? -18.433 2.161 -4.433 1.00 95.06 78 ALA A C 1
ATOM 590 O O . ALA A 1 78 ? -18.074 2.858 -3.475 1.00 95.06 78 ALA A O 1
ATOM 591 N N . PRO A 1 79 ? -18.695 2.714 -5.631 1.00 93.31 79 PRO A N 1
ATOM 592 C CA . PRO A 1 79 ? -18.592 4.155 -5.877 1.00 93.31 79 PRO A CA 1
ATOM 593 C C . PRO A 1 79 ? -19.480 5.012 -4.970 1.00 93.31 79 PRO A C 1
ATOM 595 O O . PRO A 1 79 ? -19.082 6.105 -4.574 1.00 93.31 79 PRO A O 1
ATOM 598 N N . ASP A 1 80 ? -20.651 4.501 -4.602 1.00 90.88 80 ASP A N 1
ATOM 599 C CA . ASP A 1 80 ? -21.635 5.134 -3.722 1.00 90.88 80 ASP A CA 1
ATOM 600 C C . ASP A 1 80 ? -21.495 4.715 -2.249 1.00 90.88 80 ASP A C 1
ATOM 602 O O . ASP A 1 80 ? -22.324 5.090 -1.416 1.00 90.88 80 ASP A O 1
ATOM 606 N N . ALA A 1 81 ? -20.437 3.968 -1.902 1.00 88.75 81 ALA A N 1
ATOM 607 C CA . ALA A 1 81 ? -20.218 3.512 -0.539 1.00 88.75 81 ALA A CA 1
ATOM 608 C C . ALA A 1 81 ? -20.183 4.704 0.437 1.00 88.75 81 ALA A C 1
ATOM 610 O O . ALA A 1 81 ? -19.408 5.651 0.223 1.00 88.75 81 ALA A O 1
ATOM 611 N N . PRO A 1 82 ? -20.987 4.654 1.518 1.00 80.88 82 PRO A N 1
ATOM 612 C CA . PRO A 1 82 ? -21.160 5.778 2.422 1.00 80.88 82 PRO A CA 1
ATOM 613 C C . PRO A 1 82 ? -19.872 6.098 3.184 1.00 80.88 82 PRO A C 1
ATOM 615 O O . PRO A 1 82 ? -19.064 5.224 3.503 1.00 80.88 82 PRO A O 1
ATOM 618 N N . GLY A 1 83 ? -19.722 7.376 3.527 1.00 80.62 83 GLY A N 1
ATOM 619 C CA . GLY A 1 83 ? -18.560 7.884 4.246 1.00 80.62 83 GLY A CA 1
ATOM 620 C C . GLY A 1 83 ? -17.336 8.107 3.354 1.00 80.62 83 GLY A C 1
ATOM 621 O O . GLY A 1 83 ? -17.217 7.609 2.238 1.00 80.62 83 GLY A O 1
ATOM 622 N N . ASP A 1 84 ? -16.392 8.872 3.883 1.00 79.12 84 ASP A N 1
ATOM 623 C CA . ASP A 1 84 ? -15.136 9.286 3.247 1.00 79.12 84 ASP A CA 1
ATOM 624 C C . ASP A 1 84 ? -13.947 8.390 3.646 1.00 79.12 84 ASP A C 1
ATOM 626 O O . ASP A 1 84 ? -12.788 8.714 3.399 1.00 79.12 84 ASP A O 1
ATOM 630 N N . GLY A 1 85 ? -14.235 7.242 4.268 1.00 83.12 85 GLY A N 1
ATOM 631 C CA . GLY A 1 85 ? -13.236 6.314 4.792 1.00 83.12 85 GLY A CA 1
ATOM 632 C C . GLY A 1 85 ? -12.797 6.605 6.227 1.00 83.12 85 GLY A C 1
ATOM 633 O O . GLY A 1 85 ? -11.988 5.842 6.748 1.00 83.12 85 GLY A O 1
ATOM 634 N N . ARG A 1 86 ? -13.315 7.642 6.899 1.00 90.56 86 ARG A N 1
ATOM 635 C CA . ARG A 1 86 ? -12.980 7.924 8.305 1.00 90.56 86 ARG A CA 1
ATOM 636 C C . ARG A 1 86 ? -13.499 6.857 9.268 1.00 90.56 86 ARG A C 1
ATOM 638 O O . ARG A 1 86 ? -14.603 6.337 9.110 1.00 90.56 86 ARG A O 1
ATOM 645 N N . LEU A 1 87 ? -12.729 6.595 10.324 1.00 93.12 87 LEU A N 1
ATOM 646 C CA . LEU A 1 87 ? -13.102 5.686 11.412 1.00 93.12 87 LEU A CA 1
ATOM 647 C C . LEU A 1 87 ? -14.129 6.331 12.360 1.00 93.12 87 LEU A C 1
ATOM 649 O O . LEU A 1 87 ? -13.804 6.777 13.457 1.00 93.12 87 LEU A O 1
ATOM 653 N N . GLN A 1 88 ? -15.396 6.378 11.940 1.00 90.19 88 GLN A N 1
ATOM 654 C CA . GLN A 1 88 ? -16.471 7.053 12.685 1.00 90.19 88 GLN A CA 1
ATOM 655 C C . GLN A 1 88 ? -16.707 6.491 14.094 1.00 90.19 88 GLN A C 1
ATOM 657 O O . GLN A 1 88 ? -17.093 7.235 14.992 1.00 90.19 88 GLN A O 1
ATOM 662 N N . SER A 1 89 ? -16.454 5.198 14.312 1.00 93.00 89 SER A N 1
ATOM 663 C CA . SER A 1 89 ? -16.614 4.567 15.628 1.00 93.00 89 SER A CA 1
ATOM 664 C C . SER A 1 89 ? -15.515 4.945 16.629 1.00 93.00 89 SER A C 1
ATOM 666 O O . SER A 1 89 ? -15.595 4.550 17.787 1.00 93.00 89 SER A O 1
ATOM 668 N N . ALA A 1 90 ? -14.464 5.636 16.182 1.00 93.19 90 ALA A N 1
ATOM 669 C CA . ALA A 1 90 ? -13.282 5.964 16.966 1.00 93.19 90 ALA A CA 1
ATOM 670 C C . ALA A 1 90 ? -12.913 7.444 16.757 1.00 93.19 90 ALA A C 1
ATOM 672 O O . ALA A 1 90 ? -11.910 7.745 16.116 1.00 93.19 90 ALA A O 1
ATOM 673 N N . PRO A 1 91 ? -13.692 8.398 17.302 1.00 89.12 91 PRO A N 1
ATOM 674 C CA . PRO A 1 91 ? -13.500 9.832 17.053 1.00 89.12 91 PRO A CA 1
ATOM 675 C C . PRO A 1 91 ? -12.150 10.386 17.542 1.00 89.12 91 PRO A C 1
ATOM 677 O O . PRO A 1 91 ? -11.756 11.471 17.125 1.00 89.12 91 PRO A O 1
ATOM 680 N N . GLY A 1 92 ? -11.441 9.659 18.414 1.00 93.75 92 GLY A N 1
ATOM 681 C CA . GLY A 1 92 ? -10.072 9.990 18.827 1.00 93.75 92 GLY A CA 1
ATOM 682 C C . GLY A 1 92 ? -8.993 9.621 17.800 1.00 93.75 92 GLY A C 1
ATOM 683 O O . GLY A 1 92 ? -7.846 10.026 17.966 1.00 93.75 92 GLY A O 1
ATOM 684 N N . VAL A 1 93 ? -9.339 8.867 16.753 1.00 97.56 93 VAL A N 1
ATOM 685 C CA . VAL A 1 93 ? -8.437 8.490 15.660 1.00 97.56 93 VAL A CA 1
ATOM 686 C C . VAL A 1 93 ? -8.564 9.508 14.534 1.00 97.56 93 VAL A C 1
ATOM 688 O O . VAL A 1 93 ? -9.665 9.853 14.099 1.00 97.56 93 VAL A O 1
ATOM 691 N N . THR A 1 94 ? -7.427 9.988 14.036 1.00 97.62 94 THR A N 1
ATOM 692 C CA . THR A 1 94 ? -7.412 10.862 12.859 1.00 97.62 94 THR A CA 1
ATOM 693 C C . THR A 1 94 ? -7.324 10.010 11.604 1.00 97.62 94 THR A C 1
ATOM 695 O O . THR A 1 94 ? -6.352 9.286 11.435 1.00 97.62 94 THR A O 1
ATOM 698 N N . SER A 1 95 ? -8.306 10.128 10.713 1.00 97.62 95 SER A N 1
ATOM 699 C CA . SER A 1 95 ? -8.298 9.481 9.398 1.00 97.62 95 SER A CA 1
ATOM 700 C C . SER A 1 95 ? -8.200 10.543 8.304 1.00 97.62 95 SER A C 1
ATOM 702 O O . SER A 1 95 ? -9.100 11.375 8.171 1.00 97.62 95 SER A O 1
ATOM 704 N N . THR A 1 96 ? -7.130 10.508 7.513 1.00 97.06 96 THR A N 1
ATOM 705 C CA . THR A 1 96 ? -6.868 11.458 6.423 1.00 97.06 96 THR A CA 1
ATOM 706 C C . THR A 1 96 ? -6.920 10.739 5.082 1.00 97.06 96 THR A C 1
ATOM 708 O O . THR A 1 96 ? -6.125 9.835 4.832 1.00 97.06 96 THR A O 1
ATOM 711 N N . ALA A 1 97 ? -7.832 11.138 4.194 1.00 96.69 97 ALA A N 1
ATOM 712 C CA . ALA A 1 97 ? -7.847 10.636 2.822 1.00 96.69 97 ALA A CA 1
ATOM 713 C C . ALA A 1 97 ? -6.587 11.114 2.078 1.00 96.69 97 ALA A C 1
ATOM 715 O O . ALA A 1 97 ? -6.306 12.312 2.042 1.00 96.69 97 ALA A O 1
ATOM 716 N N . ARG A 1 98 ? -5.822 10.181 1.504 1.00 97.00 98 ARG A N 1
ATOM 717 C CA . ARG A 1 98 ? -4.566 10.472 0.790 1.00 97.00 98 ARG A CA 1
ATOM 718 C C . ARG A 1 98 ? -4.752 10.412 -0.723 1.00 97.00 98 ARG A C 1
ATOM 720 O O . ARG A 1 98 ? -4.267 11.285 -1.430 1.00 97.00 98 ARG A O 1
ATOM 727 N N . LEU A 1 99 ? -5.454 9.390 -1.218 1.00 97.56 99 LEU A N 1
ATOM 728 C CA . LEU A 1 99 ? -5.788 9.235 -2.636 1.00 97.56 99 LEU A CA 1
ATOM 729 C C . LEU A 1 99 ? -7.041 8.370 -2.795 1.00 97.56 99 LEU A C 1
ATOM 731 O O . LEU A 1 99 ? -7.231 7.408 -2.057 1.00 97.56 99 LEU A O 1
ATOM 735 N N . SER A 1 100 ? -7.879 8.689 -3.775 1.00 96.56 100 SER A N 1
ATOM 736 C CA . SER A 1 100 ? -9.045 7.892 -4.155 1.00 96.56 100 SER A CA 1
ATOM 737 C C . SER A 1 100 ? -9.064 7.750 -5.670 1.00 96.56 100 SER A C 1
ATOM 739 O O . SER A 1 100 ? -8.925 8.749 -6.373 1.00 96.56 100 SER A O 1
ATOM 741 N N . ALA A 1 101 ? -9.216 6.525 -6.166 1.00 96.38 101 ALA A N 1
ATOM 742 C CA . ALA A 1 101 ? -9.187 6.221 -7.591 1.00 96.38 101 ALA A CA 1
ATOM 743 C C . ALA A 1 101 ? -10.390 5.368 -7.995 1.00 96.38 101 ALA A C 1
ATOM 745 O O . ALA A 1 101 ? -10.616 4.305 -7.414 1.00 96.38 101 ALA A O 1
ATOM 746 N N . GLU A 1 102 ? -11.129 5.815 -9.010 1.00 96.56 102 GLU A N 1
ATOM 747 C CA . GLU A 1 102 ? -12.113 4.979 -9.699 1.00 96.56 102 GLU A CA 1
ATOM 748 C C . GLU A 1 102 ? -11.396 3.944 -10.566 1.00 96.56 102 GLU A C 1
ATOM 750 O O . GLU A 1 102 ? -10.461 4.268 -11.302 1.00 96.56 102 GLU A O 1
ATOM 755 N N . LEU A 1 103 ? -11.837 2.693 -10.469 1.00 96.12 103 LEU A N 1
ATOM 756 C CA . LEU A 1 103 ? -11.324 1.571 -11.236 1.00 96.12 103 LEU A CA 1
ATOM 757 C C . LEU A 1 103 ? -12.469 0.934 -12.021 1.00 96.12 103 LEU A C 1
ATOM 759 O O . LEU A 1 103 ? -13.515 0.608 -11.456 1.00 96.12 103 LEU A O 1
ATOM 763 N N . ASP A 1 104 ? -12.227 0.694 -13.305 1.00 94.50 104 ASP A N 1
ATOM 764 C CA . ASP A 1 104 ? -13.095 -0.113 -14.155 1.00 94.50 104 ASP A CA 1
ATOM 765 C C . ASP A 1 104 ? -12.541 -1.538 -14.222 1.00 94.50 104 ASP A C 1
ATOM 767 O O . ASP A 1 104 ? -11.517 -1.799 -14.859 1.00 94.50 104 ASP A O 1
ATOM 771 N N . LEU A 1 105 ? -13.208 -2.467 -13.539 1.00 95.00 105 LEU A N 1
ATOM 772 C CA . LEU A 1 105 ? -12.813 -3.874 -13.497 1.00 95.00 105 LEU A CA 1
ATOM 773 C C . LEU A 1 105 ? -13.748 -4.719 -14.364 1.00 95.00 105 LEU A C 1
ATOM 775 O O . LEU A 1 105 ? -14.950 -4.473 -14.438 1.00 95.00 105 LEU A O 1
ATOM 779 N N . ASP A 1 106 ? -13.213 -5.732 -15.036 1.00 92.75 106 ASP A N 1
ATOM 780 C CA . ASP A 1 106 ? -14.029 -6.694 -15.776 1.00 92.75 106 ASP A CA 1
ATOM 781 C C . ASP A 1 106 ? -14.830 -7.593 -14.803 1.00 92.75 106 ASP A C 1
ATOM 783 O O . ASP A 1 106 ? -14.209 -8.334 -14.032 1.00 92.75 106 ASP A O 1
ATOM 787 N N . PRO A 1 107 ? -16.182 -7.560 -14.817 1.00 88.75 107 PRO A N 1
ATOM 788 C CA . PRO A 1 107 ? -17.014 -8.431 -13.982 1.00 88.75 107 PRO A CA 1
ATOM 789 C C . PRO A 1 107 ? -16.894 -9.918 -14.330 1.00 88.75 107 PRO A C 1
ATOM 791 O O . PRO A 1 107 ? -17.214 -10.758 -13.495 1.00 88.75 107 PRO A O 1
ATOM 794 N N . ALA A 1 108 ? -16.476 -10.261 -15.553 1.00 91.12 108 ALA A N 1
ATOM 795 C CA . ALA A 1 108 ? -16.278 -11.652 -15.954 1.00 91.12 108 ALA A CA 1
ATOM 796 C C . ALA A 1 108 ? -14.971 -12.237 -15.398 1.00 91.12 108 ALA A C 1
ATOM 798 O O . ALA A 1 108 ? -14.763 -13.450 -15.441 1.00 91.12 108 ALA A O 1
ATOM 799 N N . GLN A 1 109 ? -14.081 -11.381 -14.889 1.00 93.94 109 GLN A N 1
ATOM 800 C CA . GLN A 1 109 ? -12.822 -11.790 -14.300 1.00 93.94 109 GLN A CA 1
ATOM 801 C C . GLN A 1 109 ? -12.962 -11.978 -12.791 1.00 93.94 109 GLN A C 1
ATOM 803 O O . GLN A 1 109 ? -13.606 -11.198 -12.096 1.00 93.94 109 GLN A O 1
ATOM 808 N N . GLU A 1 110 ? -12.281 -12.991 -12.267 1.00 96.12 110 GLU A N 1
ATOM 809 C CA . GLU A 1 110 ? -12.104 -13.137 -10.831 1.00 96.12 110 GLU A CA 1
ATOM 810 C C . GLU A 1 110 ? -10.856 -12.385 -10.356 1.00 96.12 110 GLU A C 1
ATOM 812 O O . GLU A 1 110 ? -9.784 -12.462 -10.974 1.00 96.12 110 GLU A O 1
ATOM 817 N N . TRP A 1 111 ? -10.965 -11.724 -9.204 1.00 97.56 111 TRP A N 1
ATOM 818 C CA . TRP A 1 111 ? -9.941 -10.806 -8.711 1.00 97.56 111 TRP A CA 1
ATOM 819 C C . TRP A 1 111 ? -9.288 -11.269 -7.402 1.00 97.56 111 TRP A C 1
ATOM 821 O O . TRP A 1 111 ? -9.826 -12.079 -6.636 1.00 97.56 111 TRP A O 1
ATOM 831 N N . LEU A 1 112 ? -8.084 -10.755 -7.160 1.00 98.12 112 LEU A N 1
ATOM 832 C CA . LEU A 1 112 ? -7.367 -10.818 -5.894 1.00 98.12 112 LEU A CA 1
ATOM 833 C C . LEU A 1 112 ? -6.864 -9.427 -5.501 1.00 98.12 112 LEU A C 1
ATOM 835 O O . LEU A 1 112 ? -6.528 -8.618 -6.365 1.00 98.12 112 LEU A O 1
ATOM 839 N N . LEU A 1 113 ? -6.770 -9.178 -4.198 1.00 98.44 113 LEU A N 1
ATOM 840 C CA . LEU A 1 113 ? -6.038 -8.061 -3.618 1.00 98.44 113 LEU A CA 1
ATOM 841 C C . LEU A 1 113 ? -4.639 -8.544 -3.228 1.00 98.44 113 LEU A C 1
ATOM 843 O O . LEU A 1 113 ? -4.505 -9.563 -2.543 1.00 98.44 113 LEU A O 1
ATOM 847 N N . ARG A 1 114 ? -3.600 -7.816 -3.633 1.00 98.69 114 ARG A N 1
ATOM 848 C CA . ARG A 1 114 ? -2.216 -8.060 -3.199 1.00 98.69 114 ARG A CA 1
ATOM 849 C C . ARG A 1 114 ? -1.651 -6.796 -2.582 1.00 98.69 114 ARG A C 1
ATOM 851 O O . ARG A 1 114 ? -1.737 -5.749 -3.212 1.00 98.69 114 ARG A O 1
ATOM 858 N N . CYS A 1 115 ? -1.020 -6.926 -1.420 1.00 98.75 115 CYS A N 1
ATOM 859 C CA . CYS A 1 115 ? -0.207 -5.881 -0.807 1.00 98.75 115 CYS A CA 1
ATOM 860 C C . CYS A 1 115 ? 1.232 -6.383 -0.705 1.00 98.75 115 CYS A C 1
ATOM 862 O O . CYS A 1 115 ? 1.492 -7.468 -0.172 1.00 98.75 115 CYS A O 1
ATOM 864 N N . ASP A 1 116 ? 2.161 -5.613 -1.256 1.00 98.25 116 ASP A N 1
ATOM 865 C CA . ASP A 1 116 ? 3.581 -5.921 -1.216 1.00 98.25 116 ASP A CA 1
ATOM 866 C C . ASP A 1 116 ? 4.423 -4.641 -1.063 1.00 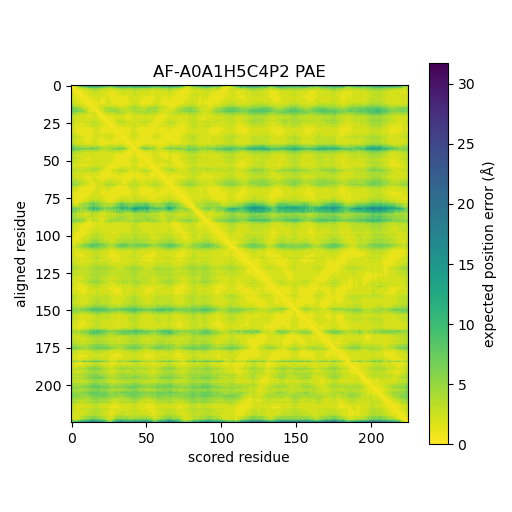98.25 116 ASP A C 1
ATOM 868 O O . ASP A 1 116 ? 3.948 -3.519 -1.275 1.00 98.25 116 ASP A O 1
ATOM 872 N N . ARG A 1 117 ? 5.671 -4.819 -0.629 1.00 98.69 117 ARG A N 1
ATOM 873 C CA . ARG A 1 117 ? 6.706 -3.788 -0.613 1.00 98.69 117 ARG A CA 1
ATOM 874 C C . ARG A 1 117 ? 7.649 -4.022 -1.782 1.00 98.69 117 ARG A C 1
ATOM 876 O O . ARG A 1 117 ? 8.110 -5.146 -1.984 1.00 98.69 117 ARG A O 1
ATOM 883 N N . VAL A 1 118 ? 8.017 -2.943 -2.465 1.00 98.56 118 VAL A N 1
ATOM 884 C CA . VAL A 1 118 ? 9.114 -2.935 -3.439 1.00 98.56 118 VAL A CA 1
ATOM 885 C C . VAL A 1 118 ? 10.241 -2.067 -2.902 1.00 98.56 118 VAL A C 1
ATOM 887 O O . VAL A 1 118 ? 9.996 -0.931 -2.497 1.00 98.56 118 VAL A O 1
ATOM 890 N N . GLY A 1 119 ? 11.457 -2.600 -2.873 1.00 98.50 119 GLY A N 1
ATOM 891 C CA . GLY A 1 119 ? 12.677 -1.900 -2.487 1.00 98.50 119 GLY A CA 1
ATOM 892 C C . GLY A 1 119 ? 13.652 -1.761 -3.651 1.00 98.50 119 GLY A C 1
ATOM 893 O O . GLY A 1 119 ? 13.680 -2.596 -4.550 1.00 98.50 119 GLY A O 1
ATOM 894 N N . PHE A 1 120 ? 14.465 -0.711 -3.611 1.00 98.62 120 PHE A N 1
ATOM 895 C CA . PHE A 1 120 ? 15.507 -0.405 -4.583 1.00 98.62 120 PHE A CA 1
ATOM 896 C C . PHE A 1 120 ? 16.791 -0.023 -3.843 1.00 98.62 120 PHE A C 1
ATOM 898 O O . PHE A 1 120 ? 16.718 0.700 -2.837 1.00 98.62 120 PHE A O 1
ATOM 905 N N . PRO A 1 121 ? 17.970 -0.444 -4.331 1.00 98.31 121 PRO A N 1
ATOM 906 C CA . PRO A 1 121 ? 19.208 0.234 -3.966 1.00 98.31 121 PRO A CA 1
ATOM 907 C C . PRO A 1 121 ? 19.179 1.695 -4.464 1.00 98.31 121 PRO A C 1
ATOM 909 O O . PRO A 1 121 ? 18.342 2.032 -5.309 1.00 98.31 121 PRO A O 1
ATOM 912 N N . PRO A 1 122 ? 20.081 2.567 -3.976 1.00 98.38 122 PRO A N 1
ATOM 913 C CA . PRO A 1 122 ? 20.277 3.883 -4.580 1.00 98.38 122 PRO A CA 1
ATOM 914 C C . PRO A 1 122 ? 20.500 3.756 -6.095 1.00 98.38 122 PRO A C 1
ATOM 916 O O . PRO A 1 122 ? 21.167 2.823 -6.543 1.00 98.38 122 PRO A O 1
ATOM 919 N N . GLY A 1 123 ? 19.869 4.639 -6.870 1.00 98.00 123 GLY A N 1
ATOM 920 C CA . GLY A 1 123 ? 19.940 4.651 -8.336 1.00 98.00 123 GLY A CA 1
ATOM 921 C C . GLY A 1 123 ? 19.175 3.525 -9.042 1.00 98.00 123 GLY A C 1
ATOM 922 O O . GLY A 1 123 ? 19.220 3.421 -10.267 1.00 98.00 123 GLY A O 1
ATOM 923 N N . GLY A 1 124 ? 18.468 2.662 -8.304 1.00 98.06 124 GLY A N 1
ATOM 924 C CA . GLY A 1 124 ? 17.696 1.572 -8.890 1.00 98.06 124 GLY A CA 1
ATOM 925 C C . GLY A 1 124 ? 16.590 2.062 -9.832 1.00 98.06 124 GLY A C 1
ATOM 926 O O . GLY A 1 124 ? 15.962 3.096 -9.618 1.00 98.06 124 GLY A O 1
ATOM 927 N N . VAL A 1 125 ? 16.308 1.289 -10.883 1.00 98.25 125 VAL A N 1
ATOM 928 C CA . VAL A 1 125 ? 15.261 1.627 -11.858 1.00 98.25 125 VAL A CA 1
ATOM 929 C C . VAL A 1 125 ? 14.359 0.428 -12.089 1.00 98.25 125 VAL A C 1
ATOM 931 O O . VAL A 1 125 ? 14.830 -0.664 -12.417 1.00 98.25 125 VAL A O 1
ATOM 934 N N . ALA A 1 126 ? 13.044 0.627 -11.973 1.00 97.69 126 ALA A N 1
ATOM 935 C CA . ALA A 1 126 ? 12.098 -0.314 -12.548 1.00 97.69 126 ALA A CA 1
ATOM 936 C C . ALA A 1 126 ? 11.916 0.015 -14.029 1.00 97.69 126 ALA A C 1
ATOM 938 O O . ALA A 1 126 ? 11.251 0.984 -14.385 1.00 97.69 126 ALA A O 1
ATOM 939 N N . LEU A 1 127 ? 12.550 -0.803 -14.869 1.00 98.19 127 LEU A N 1
ATOM 940 C CA . LEU A 1 127 ? 12.536 -0.683 -16.328 1.00 98.19 127 LEU A CA 1
ATOM 941 C C . LEU A 1 127 ? 11.124 -0.779 -16.914 1.00 98.19 127 LEU A C 1
ATOM 943 O O . LEU A 1 127 ? 10.218 -1.275 -16.249 1.00 98.19 127 LEU A O 1
ATOM 947 N N . THR A 1 128 ? 10.948 -0.353 -18.165 1.00 98.12 128 THR A N 1
ATOM 948 C CA . THR A 1 128 ? 9.632 -0.139 -18.783 1.00 98.12 128 THR A CA 1
ATOM 949 C C . THR A 1 128 ? 8.750 -1.388 -18.747 1.00 98.12 128 THR A C 1
ATOM 951 O O . THR A 1 128 ? 9.028 -2.401 -19.400 1.00 98.12 128 THR A O 1
ATOM 954 N N . HIS A 1 129 ? 7.639 -1.320 -18.021 1.00 98.06 129 HIS A N 1
ATOM 955 C CA . HIS A 1 129 ? 6.713 -2.439 -17.865 1.00 98.06 129 HIS A CA 1
ATOM 956 C C . HIS A 1 129 ? 5.259 -1.977 -17.790 1.00 98.06 129 HIS A C 1
ATOM 958 O O . HIS A 1 129 ? 4.978 -0.800 -17.617 1.00 98.06 129 HIS A O 1
ATOM 964 N N . VAL A 1 130 ? 4.335 -2.921 -17.929 1.00 97.94 130 VAL A N 1
ATOM 965 C CA . VAL A 1 130 ? 2.910 -2.755 -17.614 1.00 97.94 130 VAL A CA 1
ATOM 966 C C . VAL A 1 130 ? 2.548 -3.666 -16.449 1.00 97.94 130 VAL A C 1
ATOM 968 O O . VAL A 1 130 ? 3.185 -4.708 -16.252 1.00 97.94 130 VAL A O 1
ATOM 971 N N . HIS A 1 131 ? 1.501 -3.322 -15.706 1.00 97.00 131 HIS A N 1
ATOM 972 C CA . HIS A 1 131 ? 0.916 -4.199 -14.695 1.00 97.00 131 HIS A CA 1
ATOM 973 C C . HIS A 1 131 ? -0.325 -4.909 -15.230 1.00 97.00 131 HIS A C 1
ATOM 975 O O . HIS A 1 131 ? -1.056 -4.416 -16.083 1.00 97.00 131 HIS A O 1
ATOM 981 N N . GLN A 1 132 ? -0.604 -6.081 -14.673 1.00 96.44 132 GLN A N 1
ATOM 982 C CA . GLN A 1 132 ? -1.778 -6.882 -15.021 1.00 96.44 132 GLN A CA 1
ATOM 983 C C . GLN A 1 132 ? -3.063 -6.423 -14.311 1.00 96.44 132 GLN A C 1
ATOM 985 O O . GLN A 1 132 ? -4.111 -7.028 -14.508 1.00 96.44 132 GLN A O 1
ATOM 990 N N . GLY A 1 133 ? -2.995 -5.369 -13.496 1.00 96.50 133 GLY A N 1
ATOM 991 C CA . GLY A 1 133 ? -4.148 -4.740 -12.861 1.00 96.50 133 GLY A CA 1
ATOM 992 C C . GLY A 1 133 ? -3.782 -3.408 -12.195 1.00 96.50 133 GLY A C 1
ATOM 993 O O . GLY A 1 133 ? -2.589 -3.115 -12.029 1.00 96.50 133 GLY A O 1
ATOM 994 N N . PRO A 1 134 ? -4.784 -2.584 -11.852 1.00 97.62 134 PRO A N 1
ATOM 995 C CA . PRO A 1 134 ? -4.574 -1.277 -11.242 1.00 97.62 134 PRO A CA 1
ATOM 996 C C . PRO A 1 134 ? -4.224 -1.375 -9.751 1.00 97.62 134 PRO A C 1
ATOM 998 O O . PRO A 1 134 ? -4.398 -2.411 -9.105 1.00 97.62 134 PRO A O 1
ATOM 1001 N N . GLY A 1 135 ? -3.760 -0.265 -9.177 1.00 98.06 135 GLY A N 1
ATOM 1002 C CA . GLY A 1 135 ? -3.503 -0.181 -7.741 1.00 98.06 135 GLY A CA 1
ATOM 1003 C C . GLY A 1 135 ? -3.052 1.195 -7.266 1.00 98.06 135 GLY A C 1
ATOM 1004 O O . GLY A 1 135 ? -2.658 2.048 -8.060 1.00 98.06 135 GLY A O 1
ATOM 1005 N N . ILE A 1 136 ? -3.039 1.397 -5.955 1.00 98.75 136 ILE A N 1
ATOM 1006 C CA . ILE A 1 136 ? -2.441 2.590 -5.351 1.00 98.75 136 ILE A CA 1
ATOM 1007 C C . ILE A 1 136 ? -1.134 2.190 -4.677 1.00 98.75 136 ILE A C 1
ATOM 1009 O O . ILE A 1 136 ? -1.058 1.188 -3.961 1.00 98.75 136 ILE A O 1
ATOM 1013 N N . ARG A 1 137 ? -0.106 2.993 -4.921 1.00 98.75 137 ARG A N 1
ATOM 1014 C CA . ARG A 1 137 ? 1.211 2.913 -4.306 1.00 98.75 137 ARG A CA 1
ATOM 1015 C C . ARG A 1 137 ? 1.357 4.067 -3.318 1.00 98.75 137 ARG A C 1
ATOM 1017 O O . ARG A 1 137 ? 0.688 5.084 -3.469 1.00 98.75 137 ARG A O 1
ATOM 1024 N N . CYS A 1 138 ? 2.215 3.904 -2.321 1.00 98.75 138 CYS A N 1
ATOM 1025 C CA . CYS A 1 138 ? 2.593 4.951 -1.380 1.00 98.75 138 CYS A CA 1
ATOM 1026 C C . CYS A 1 138 ? 4.075 4.806 -1.038 1.00 98.75 138 CYS A C 1
ATOM 1028 O O . CYS A 1 138 ? 4.513 3.736 -0.593 1.00 98.75 138 CYS A O 1
ATOM 1030 N N . CYS A 1 139 ? 4.863 5.850 -1.287 1.00 98.81 139 CYS A N 1
ATOM 1031 C CA . CYS A 1 139 ? 6.303 5.801 -1.065 1.00 98.81 139 CYS A CA 1
ATOM 1032 C C . CYS A 1 139 ? 6.582 5.742 0.438 1.00 98.81 139 CYS A C 1
ATOM 1034 O O . CYS A 1 139 ? 6.118 6.577 1.201 1.00 98.81 139 CYS A O 1
ATOM 1036 N N . LEU A 1 140 ? 7.308 4.722 0.890 1.00 98.69 140 LEU A N 1
ATOM 1037 C CA . LEU A 1 140 ? 7.609 4.508 2.305 1.00 98.69 140 LEU A CA 1
ATOM 1038 C C . LEU A 1 140 ? 8.850 5.290 2.737 1.00 98.69 140 LEU A C 1
ATOM 1040 O O . LEU A 1 140 ? 8.883 5.842 3.832 1.00 98.69 140 LEU A O 1
ATOM 1044 N N . LYS A 1 141 ? 9.881 5.309 1.889 1.00 98.25 141 LYS A N 1
ATOM 1045 C CA . LYS A 1 141 ? 11.140 6.033 2.108 1.00 98.25 141 LYS A CA 1
ATOM 1046 C C . LYS A 1 141 ? 11.854 6.262 0.778 1.00 98.25 141 LYS A C 1
ATOM 1048 O O . LYS A 1 141 ? 11.664 5.479 -0.155 1.00 98.25 141 LYS A O 1
ATOM 1053 N N . GLY A 1 142 ? 12.760 7.234 0.755 1.00 98.38 142 GLY A N 1
ATOM 1054 C CA . GLY A 1 142 ? 13.490 7.616 -0.451 1.00 98.38 142 GLY A CA 1
ATOM 1055 C C . GLY A 1 142 ? 12.605 8.419 -1.400 1.00 98.38 142 GLY A C 1
ATOM 1056 O O . GLY A 1 142 ? 11.680 9.097 -0.956 1.00 98.38 142 GLY A O 1
ATOM 1057 N N . GLU A 1 143 ? 12.894 8.343 -2.693 1.00 98.69 143 GLU A N 1
ATOM 1058 C CA . GLU A 1 143 ? 12.188 9.100 -3.724 1.00 98.69 143 GLU A CA 1
ATOM 1059 C C . GLU A 1 143 ? 12.151 8.303 -5.028 1.00 98.69 143 GLU A C 1
ATOM 1061 O O . GLU A 1 143 ? 13.154 7.710 -5.442 1.00 98.69 143 GLU A O 1
ATOM 1066 N N . ILE A 1 144 ? 10.993 8.305 -5.684 1.00 98.69 144 ILE A N 1
ATOM 1067 C CA . ILE A 1 144 ? 10.789 7.643 -6.970 1.00 98.69 144 ILE A CA 1
ATOM 1068 C C . ILE A 1 144 ? 10.099 8.583 -7.950 1.00 98.69 144 ILE A C 1
ATOM 1070 O O . ILE A 1 144 ? 9.149 9.280 -7.597 1.00 98.69 144 ILE A O 1
ATOM 1074 N N . SER A 1 145 ? 10.571 8.595 -9.192 1.00 98.56 145 SER A N 1
ATOM 1075 C CA . SER A 1 145 ? 9.843 9.206 -10.300 1.00 98.56 145 SER A CA 1
ATOM 1076 C C . SER A 1 145 ? 9.083 8.137 -11.065 1.00 98.56 145 SER A C 1
ATOM 1078 O O . SER A 1 145 ? 9.585 7.034 -11.241 1.00 98.56 145 SER A O 1
ATOM 1080 N N . ILE A 1 146 ? 7.885 8.467 -11.526 1.00 98.38 146 ILE A N 1
ATOM 1081 C CA . ILE A 1 146 ? 7.019 7.601 -12.322 1.00 98.38 146 ILE A CA 1
ATOM 1082 C C . ILE A 1 146 ? 6.816 8.295 -13.656 1.00 98.38 146 ILE A C 1
ATOM 1084 O O . ILE A 1 146 ? 6.296 9.409 -13.702 1.00 98.38 146 ILE A O 1
ATOM 1088 N N . GLU A 1 147 ? 7.267 7.654 -14.726 1.00 98.25 147 GLU A N 1
ATOM 1089 C CA . GLU A 1 147 ? 7.200 8.168 -16.087 1.00 98.25 147 GLU A CA 1
ATOM 1090 C C . GLU A 1 147 ? 6.267 7.283 -16.907 1.00 98.25 147 GLU A C 1
ATOM 1092 O O . GLU A 1 147 ? 6.534 6.094 -17.104 1.00 98.25 147 GLU A O 1
ATOM 1097 N N . THR A 1 148 ? 5.178 7.868 -17.394 1.00 97.44 148 THR A N 1
ATOM 1098 C CA . THR A 1 148 ? 4.211 7.222 -18.280 1.00 97.44 148 THR A CA 1
ATOM 1099 C C . THR A 1 148 ? 3.970 8.092 -19.519 1.00 97.44 148 THR A C 1
ATOM 1101 O O . THR A 1 148 ? 4.323 9.275 -19.530 1.00 97.44 148 THR A O 1
ATOM 1104 N N . PRO A 1 149 ? 3.368 7.550 -20.593 1.00 96.00 149 PRO A N 1
ATOM 1105 C CA . PRO A 1 149 ? 2.909 8.358 -21.721 1.00 96.00 149 PRO A CA 1
ATOM 1106 C C . PRO A 1 149 ? 1.992 9.524 -21.319 1.00 96.00 149 PRO A C 1
ATOM 1108 O O . PRO A 1 149 ? 2.038 10.576 -21.956 1.00 96.00 149 PRO A O 1
ATOM 1111 N N . SER A 1 150 ? 1.186 9.355 -20.268 1.00 93.56 150 SER A N 1
ATOM 1112 C CA . SER A 1 150 ? 0.272 10.386 -19.760 1.00 93.56 150 SER A CA 1
ATOM 1113 C C . SER A 1 150 ? 0.958 11.468 -18.922 1.00 93.56 150 SER A C 1
ATOM 1115 O O . SER A 1 150 ? 0.363 12.522 -18.694 1.00 93.56 150 SER A O 1
ATOM 1117 N N . GLY A 1 151 ? 2.193 11.251 -18.463 1.00 95.25 151 GLY A N 1
ATOM 1118 C CA . GLY A 1 151 ? 2.949 12.268 -17.741 1.00 95.25 151 GLY A CA 1
ATOM 1119 C C . GLY A 1 151 ? 4.041 11.722 -16.829 1.00 95.25 151 GLY A C 1
ATOM 1120 O O . GLY A 1 151 ? 4.355 10.535 -16.810 1.00 95.25 151 GLY A O 1
ATOM 1121 N N . LYS A 1 152 ? 4.631 12.631 -16.052 1.00 97.12 152 LYS A N 1
ATOM 1122 C CA . LYS A 1 152 ? 5.673 12.323 -15.074 1.00 97.12 152 LYS A CA 1
ATOM 1123 C C . LYS A 1 152 ? 5.315 12.904 -13.710 1.00 97.12 152 LYS A C 1
ATOM 1125 O O . LYS A 1 152 ? 4.886 14.053 -13.630 1.00 97.12 152 LYS A O 1
ATOM 1130 N N . GLY A 1 153 ? 5.540 12.128 -12.655 1.00 97.94 153 GLY A N 1
ATOM 1131 C CA . GLY A 1 153 ? 5.425 12.563 -11.261 1.00 97.94 153 GLY A CA 1
ATOM 1132 C C . GLY A 1 153 ? 6.608 12.081 -10.426 1.00 97.94 153 GLY A C 1
ATOM 1133 O O . GLY A 1 153 ? 7.227 11.076 -10.767 1.00 97.94 153 GLY A O 1
ATOM 1134 N N . THR A 1 154 ? 6.920 12.787 -9.342 1.00 98.44 154 THR A N 1
ATOM 1135 C CA . THR A 1 154 ? 7.966 12.416 -8.375 1.00 98.44 154 THR A CA 1
ATOM 1136 C C . THR A 1 154 ? 7.342 12.338 -6.987 1.00 98.44 154 THR A C 1
ATOM 1138 O O . THR A 1 154 ? 6.557 13.213 -6.625 1.00 98.44 154 THR A O 1
ATOM 1141 N N . TYR A 1 155 ? 7.663 11.282 -6.241 1.00 98.69 155 TYR A N 1
ATOM 1142 C CA . TYR A 1 155 ? 6.977 10.906 -5.006 1.00 98.69 155 TYR A CA 1
ATOM 1143 C C . TYR A 1 155 ? 7.983 10.616 -3.892 1.00 98.69 155 TYR A C 1
ATOM 1145 O O . TYR A 1 155 ? 8.829 9.720 -4.018 1.00 98.69 155 TYR A O 1
ATOM 1153 N N . GLY A 1 156 ? 7.870 11.369 -2.799 1.00 98.62 156 GLY A N 1
ATOM 1154 C CA . GLY A 1 156 ? 8.645 11.205 -1.575 1.00 98.62 156 GLY A CA 1
ATOM 1155 C C . GLY A 1 156 ? 7.871 10.451 -0.489 1.00 98.62 156 GLY A C 1
ATOM 1156 O O . GLY A 1 156 ? 6.758 9.977 -0.722 1.00 98.62 156 GLY A O 1
ATOM 1157 N N . PRO A 1 157 ? 8.439 10.307 0.720 1.00 98.44 157 PRO A N 1
ATOM 1158 C CA . PRO A 1 157 ? 7.831 9.513 1.784 1.00 98.44 157 PRO A CA 1
ATOM 1159 C C . PRO A 1 157 ? 6.416 9.994 2.149 1.00 98.44 157 PRO A C 1
ATOM 1161 O O . PRO A 1 157 ? 6.206 11.150 2.503 1.00 98.44 157 PRO A O 1
ATOM 1164 N N . GLY A 1 158 ? 5.450 9.080 2.098 1.00 98.44 158 GLY A N 1
ATOM 1165 C CA . GLY A 1 158 ? 4.028 9.321 2.328 1.00 98.44 158 GLY A CA 1
ATOM 1166 C C . GLY A 1 158 ? 3.234 9.719 1.085 1.00 98.44 158 GLY A C 1
ATOM 1167 O O . GLY A 1 158 ? 2.002 9.740 1.156 1.00 98.44 158 GLY A O 1
ATOM 1168 N N . ASP A 1 159 ? 3.883 10.019 -0.039 1.00 98.75 159 ASP A N 1
ATOM 1169 C CA . ASP A 1 159 ? 3.183 10.434 -1.251 1.00 98.75 159 ASP A CA 1
ATOM 1170 C C . ASP A 1 159 ? 2.588 9.223 -1.985 1.00 98.75 159 ASP A C 1
ATOM 1172 O O . ASP A 1 159 ? 3.308 8.256 -2.282 1.00 98.75 159 ASP A O 1
ATOM 1176 N N . PRO A 1 160 ? 1.277 9.251 -2.288 1.00 98.62 160 PRO A N 1
ATOM 1177 C CA . PRO A 1 160 ? 0.627 8.185 -3.021 1.00 98.62 160 PRO A CA 1
ATOM 1178 C C . PRO A 1 160 ? 0.530 8.464 -4.522 1.00 98.62 160 PRO A C 1
ATOM 1180 O O . PRO A 1 160 ? 0.435 9.610 -4.960 1.00 98.62 160 PRO A O 1
ATOM 1183 N N . TRP A 1 161 ? 0.444 7.397 -5.313 1.00 98.56 161 TRP A N 1
ATOM 1184 C CA . TRP A 1 161 ? 0.107 7.487 -6.733 1.00 98.56 161 TRP A CA 1
ATOM 1185 C C . TRP A 1 161 ? -0.671 6.271 -7.226 1.00 98.56 161 TRP A C 1
ATOM 1187 O O . TRP A 1 161 ? -0.603 5.174 -6.663 1.00 98.56 161 TRP A O 1
ATOM 1197 N N . LEU A 1 162 ? -1.427 6.483 -8.298 1.00 97.94 162 LEU A N 1
ATOM 1198 C CA . LEU A 1 162 ? -2.151 5.449 -9.024 1.00 97.94 162 LEU A CA 1
ATOM 1199 C C . LEU A 1 162 ? -1.321 5.028 -10.234 1.00 97.94 162 LEU A C 1
ATOM 1201 O O . LEU A 1 162 ? -0.798 5.872 -10.952 1.00 97.94 162 LEU A O 1
ATOM 1205 N N . GLU A 1 163 ? -1.288 3.730 -10.520 1.00 97.19 163 GLU A N 1
ATOM 1206 C CA . GLU A 1 163 ? -0.988 3.268 -11.878 1.00 97.19 163 GLU A CA 1
ATOM 1207 C C . GLU A 1 163 ? -2.104 2.308 -12.288 1.00 97.19 163 GLU A C 1
ATOM 1209 O O . GLU A 1 163 ? -2.412 1.341 -11.576 1.00 97.19 163 GLU A O 1
ATOM 1214 N N . ILE A 1 164 ? -2.718 2.604 -13.431 1.00 94.12 164 ILE A N 1
ATOM 1215 C CA . ILE A 1 164 ? -3.949 1.975 -13.938 1.00 94.12 164 ILE A CA 1
ATOM 1216 C C . ILE A 1 164 ? -3.723 0.582 -14.545 1.00 94.12 164 ILE A C 1
ATOM 1218 O O . ILE A 1 164 ? -4.664 -0.127 -14.891 1.00 94.12 164 ILE A O 1
ATOM 1222 N N . GLY A 1 165 ? -2.460 0.185 -14.673 1.00 92.94 165 GLY A N 1
ATOM 1223 C CA . GLY A 1 165 ? -2.025 -1.152 -15.040 1.00 92.94 165 GLY A CA 1
ATOM 1224 C C . GLY A 1 165 ? -1.611 -1.299 -16.497 1.00 92.94 165 GLY A C 1
ATOM 1225 O O . GLY A 1 165 ? -0.459 -1.625 -16.758 1.00 92.94 165 GLY A O 1
ATOM 1226 N N . HIS A 1 166 ? -2.507 -1.028 -17.444 1.00 92.31 166 HIS A N 1
ATOM 1227 C CA . HIS A 1 166 ? -2.230 -1.251 -18.871 1.00 92.31 166 HIS A CA 1
ATOM 1228 C C . HIS A 1 166 ? -1.291 -0.209 -19.505 1.00 92.31 166 HIS A C 1
ATOM 1230 O O . HIS A 1 166 ? -0.776 -0.439 -20.598 1.00 92.31 166 HIS A O 1
ATOM 1236 N N . GLU A 1 167 ? -1.073 0.926 -18.841 1.00 95.81 167 GLU A N 1
ATOM 1237 C CA . GLU A 1 167 ? -0.165 1.968 -19.310 1.00 95.81 167 GLU A CA 1
ATOM 1238 C C . GLU A 1 167 ? 1.302 1.603 -18.999 1.00 95.81 167 GLU A C 1
ATOM 1240 O O . GLU A 1 167 ? 1.602 1.232 -17.860 1.00 95.81 167 GLU A O 1
ATOM 1245 N N . PRO A 1 168 ? 2.227 1.693 -19.979 1.00 97.62 168 PRO A N 1
ATOM 1246 C CA . PRO A 1 168 ? 3.651 1.496 -19.735 1.00 97.62 168 PRO A CA 1
ATOM 1247 C C . PRO A 1 168 ? 4.217 2.503 -18.732 1.00 97.62 168 PRO A C 1
ATOM 1249 O O . PRO A 1 168 ? 3.987 3.704 -18.860 1.00 97.62 168 PRO A O 1
ATOM 1252 N N . VAL A 1 169 ? 5.023 2.013 -17.794 1.00 98.00 169 VAL A N 1
ATOM 1253 C CA . VAL A 1 169 ? 5.683 2.816 -16.765 1.00 98.00 169 VAL A CA 1
ATOM 1254 C C . VAL A 1 169 ? 7.178 2.515 -16.696 1.00 98.00 169 VAL A C 1
ATOM 1256 O O . VAL A 1 169 ? 7.593 1.352 -16.679 1.00 98.00 169 VAL A O 1
ATOM 1259 N N . LEU A 1 170 ? 7.986 3.573 -16.639 1.00 98.38 170 LEU A N 1
ATOM 1260 C CA . LEU A 1 170 ? 9.387 3.552 -16.222 1.00 98.38 170 LEU A CA 1
ATOM 1261 C C . LEU A 1 170 ? 9.479 4.256 -14.865 1.00 98.38 170 LEU A C 1
ATOM 1263 O O . LEU A 1 170 ? 8.955 5.357 -14.712 1.00 98.38 170 LEU A O 1
ATOM 1267 N N . ALA A 1 171 ? 10.136 3.637 -13.883 1.00 98.25 171 ALA A N 1
ATOM 1268 C CA . ALA A 1 171 ? 10.204 4.200 -12.538 1.00 98.25 171 ALA A CA 1
ATOM 1269 C C . ALA A 1 171 ? 11.641 4.254 -11.990 1.00 98.25 171 ALA A C 1
ATOM 1271 O O . ALA A 1 171 ? 12.082 3.304 -11.329 1.00 98.25 171 ALA A O 1
ATOM 1272 N N . PRO A 1 172 ? 12.407 5.320 -12.295 1.00 98.31 172 PRO A N 1
ATOM 1273 C CA . PRO A 1 172 ? 13.730 5.528 -11.722 1.00 98.31 172 PRO A CA 1
ATOM 1274 C C . PRO A 1 172 ? 13.657 6.090 -10.295 1.00 98.31 172 PRO A C 1
ATOM 1276 O O . PRO A 1 172 ? 12.827 6.950 -9.988 1.00 98.31 172 PRO A O 1
ATOM 1279 N N . THR A 1 173 ? 14.560 5.635 -9.427 1.00 98.44 173 THR A N 1
ATOM 1280 C CA . THR A 1 173 ? 14.814 6.237 -8.108 1.00 98.44 173 THR A CA 1
ATOM 1281 C C . THR A 1 173 ? 16.031 7.167 -8.167 1.00 98.44 173 THR A C 1
ATOM 1283 O O . THR A 1 173 ? 16.621 7.374 -9.226 1.00 98.44 173 THR A O 1
ATOM 1286 N N . THR A 1 174 ? 16.436 7.731 -7.026 1.00 97.31 174 THR A N 1
ATOM 1287 C CA . THR A 1 174 ? 17.625 8.599 -6.938 1.00 97.31 174 THR A CA 1
ATOM 1288 C C . THR A 1 174 ? 18.841 7.872 -6.363 1.00 97.31 174 THR A C 1
ATOM 1290 O O . THR A 1 174 ? 18.705 6.893 -5.632 1.00 97.31 174 THR A O 1
ATOM 1293 N N . GLU A 1 175 ? 20.041 8.380 -6.648 1.00 97.69 175 GLU A N 1
ATOM 1294 C CA . GLU A 1 175 ? 21.317 7.899 -6.080 1.00 97.69 175 GLU A CA 1
ATOM 1295 C C . GLU A 1 175 ? 21.500 8.269 -4.595 1.00 97.69 175 GLU A C 1
ATOM 1297 O O . GLU A 1 175 ? 22.440 7.824 -3.943 1.00 97.69 175 GLU A O 1
ATOM 1302 N N . SER A 1 176 ? 20.619 9.109 -4.041 1.00 96.81 176 SER A N 1
ATOM 1303 C CA . SER A 1 176 ? 20.803 9.676 -2.701 1.00 96.81 176 SER A CA 1
ATOM 1304 C C . SER A 1 176 ? 20.588 8.661 -1.578 1.00 96.81 176 SER A C 1
ATOM 1306 O O . SER A 1 176 ? 21.224 8.750 -0.528 1.00 96.81 176 SER A O 1
ATOM 1308 N N . SER A 1 177 ? 19.670 7.709 -1.768 1.00 96.88 177 SER A N 1
ATOM 1309 C CA . SER A 1 177 ? 19.282 6.749 -0.737 1.00 96.88 177 SER A CA 1
ATOM 1310 C C . SER A 1 177 ? 18.518 5.550 -1.312 1.00 96.88 177 SER A C 1
ATOM 1312 O O . SER A 1 177 ? 17.922 5.647 -2.389 1.00 96.88 177 SER A O 1
ATOM 1314 N N . PRO A 1 178 ? 18.488 4.406 -0.599 1.00 98.44 178 PRO A N 1
ATOM 1315 C CA . PRO A 1 178 ? 17.598 3.308 -0.947 1.00 98.44 178 PRO A CA 1
ATOM 1316 C C . PRO A 1 178 ? 16.138 3.756 -0.876 1.00 98.44 178 PRO A C 1
ATOM 1318 O O . PRO A 1 178 ? 15.709 4.353 0.114 1.00 98.44 178 PRO A O 1
ATOM 1321 N N . THR A 1 179 ? 15.358 3.390 -1.883 1.00 98.81 179 THR A N 1
ATOM 1322 C CA . THR A 1 179 ? 13.942 3.760 -1.980 1.00 98.81 179 THR A CA 1
ATOM 1323 C C . THR A 1 179 ? 13.069 2.536 -1.762 1.00 98.81 179 THR A C 1
ATOM 1325 O O . THR A 1 179 ? 13.408 1.433 -2.188 1.00 98.81 179 THR A O 1
ATOM 1328 N N . SER A 1 180 ? 11.940 2.694 -1.077 1.00 98.75 180 SER A N 1
ATOM 1329 C CA . SER A 1 180 ? 10.929 1.639 -1.039 1.00 98.75 180 SER A CA 1
ATOM 1330 C C . SER A 1 180 ? 9.532 2.209 -0.963 1.00 98.75 180 SER A C 1
ATOM 1332 O O . SER A 1 180 ? 9.328 3.260 -0.361 1.00 98.75 180 SER A O 1
ATOM 1334 N N . PHE A 1 181 ? 8.566 1.473 -1.489 1.00 98.81 181 PHE A N 1
ATOM 1335 C CA . PHE A 1 181 ? 7.161 1.841 -1.441 1.00 98.81 181 PHE A CA 1
ATOM 1336 C C . PHE A 1 181 ? 6.281 0.628 -1.162 1.00 98.81 181 PHE A C 1
ATOM 1338 O O . PHE A 1 181 ? 6.668 -0.515 -1.418 1.00 98.81 181 PHE A O 1
ATOM 1345 N N . ILE A 1 182 ? 5.098 0.900 -0.618 1.00 98.88 182 ILE A N 1
ATOM 1346 C CA . ILE A 1 182 ? 4.031 -0.080 -0.432 1.00 98.88 182 ILE A CA 1
ATOM 1347 C C . ILE A 1 182 ? 3.066 0.063 -1.591 1.00 98.88 182 ILE A C 1
ATOM 1349 O O . ILE A 1 182 ? 2.756 1.177 -2.012 1.00 98.88 182 ILE A O 1
ATOM 1353 N N . ARG A 1 183 ? 2.582 -1.054 -2.118 1.00 98.12 183 ARG A N 1
ATOM 1354 C CA . ARG A 1 183 ? 1.591 -1.046 -3.188 1.00 98.12 183 ARG A CA 1
ATOM 1355 C C . ARG A 1 183 ? 0.507 -2.068 -2.928 1.00 98.12 183 ARG A C 1
ATOM 1357 O O . ARG A 1 183 ? 0.799 -3.215 -2.594 1.00 98.12 183 ARG A O 1
ATOM 1364 N N . THR A 1 184 ? -0.732 -1.636 -3.132 1.00 98.56 184 THR A N 1
ATOM 1365 C CA . THR A 1 184 ? -1.906 -2.501 -3.080 1.00 98.56 184 THR A CA 1
ATOM 1366 C C . THR A 1 184 ? -2.581 -2.518 -4.443 1.00 98.56 184 THR A C 1
ATOM 1368 O O . THR A 1 184 ? -2.978 -1.472 -4.964 1.00 98.56 184 THR A O 1
ATOM 1371 N N . PHE A 1 185 ? -2.702 -3.713 -5.018 1.00 94.50 185 PHE A N 1
ATOM 1372 C CA . PHE A 1 185 ? -3.278 -3.948 -6.339 1.00 94.50 185 PHE A CA 1
ATOM 1373 C C . PHE A 1 185 ? -4.581 -4.719 -6.275 1.00 94.50 185 PHE A C 1
ATOM 1375 O O . PHE A 1 185 ? -4.734 -5.598 -5.425 1.00 94.50 185 PHE A O 1
ATOM 1382 N N . VAL A 1 186 ? -5.410 -4.508 -7.292 1.00 97.94 186 VAL A N 1
ATOM 1383 C CA . VAL A 1 186 ? -6.473 -5.432 -7.681 1.00 97.94 186 VAL A CA 1
ATOM 1384 C C . VAL A 1 186 ? -6.017 -6.160 -8.949 1.00 97.94 186 VAL A C 1
ATOM 1386 O O . VAL A 1 186 ? -5.863 -5.550 -10.004 1.00 97.94 186 VAL A O 1
ATOM 1389 N N . LEU A 1 187 ? -5.723 -7.457 -8.839 1.00 97.88 187 LEU A N 1
ATOM 1390 C CA . LEU A 1 187 ? -5.128 -8.272 -9.906 1.00 97.88 187 LEU A CA 1
ATOM 1391 C C . LEU A 1 187 ? -6.058 -9.419 -10.316 1.00 97.88 187 LEU A C 1
ATOM 1393 O O . LEU A 1 187 ? -6.810 -9.914 -9.476 1.00 97.88 187 LEU A O 1
ATOM 1397 N N . PRO A 1 188 ? -5.968 -9.916 -11.561 1.00 96.88 188 PRO A N 1
ATOM 1398 C CA . PRO A 1 188 ? -6.580 -11.189 -11.921 1.00 96.88 188 PRO A CA 1
ATOM 1399 C C . PRO A 1 188 ? -6.109 -12.312 -10.983 1.00 96.88 188 PRO A C 1
ATOM 1401 O O . PRO A 1 188 ? -4.919 -12.392 -10.655 1.00 96.88 188 PRO A O 1
ATOM 1404 N N . ARG A 1 189 ? -6.995 -13.242 -10.598 1.00 96.25 189 ARG A N 1
ATOM 1405 C CA . ARG A 1 189 ? -6.634 -14.357 -9.691 1.00 96.25 189 ARG A CA 1
ATOM 1406 C C . ARG A 1 189 ? -5.451 -15.196 -10.178 1.00 96.25 189 ARG A C 1
ATOM 1408 O O . ARG A 1 189 ? -4.670 -15.687 -9.364 1.00 96.25 189 ARG A O 1
ATOM 1415 N N . ASN A 1 190 ? -5.277 -15.321 -11.494 1.00 94.62 190 ASN A N 1
ATOM 1416 C CA . ASN A 1 190 ? -4.174 -16.071 -12.106 1.00 94.62 190 ASN A CA 1
ATOM 1417 C C . ASN A 1 190 ? -2.777 -15.460 -11.854 1.00 94.62 190 ASN A C 1
ATOM 1419 O O . ASN A 1 190 ? -1.767 -16.097 -12.173 1.00 94.62 190 ASN A O 1
ATOM 1423 N N . CYS A 1 191 ? -2.714 -14.249 -11.290 1.00 96.44 191 CYS A N 1
ATOM 1424 C CA . CYS A 1 191 ? -1.477 -13.606 -10.874 1.00 96.44 191 CYS A CA 1
ATOM 1425 C C . CYS A 1 191 ? -0.971 -14.124 -9.524 1.00 96.44 191 CYS A C 1
ATOM 1427 O O . CYS A 1 191 ? 0.181 -13.842 -9.207 1.00 96.44 191 CYS A O 1
ATOM 1429 N N . ARG A 1 192 ? -1.771 -14.866 -8.738 1.00 97.00 192 ARG A N 1
ATOM 1430 C CA . ARG A 1 192 ? -1.388 -15.339 -7.395 1.00 97.00 192 ARG A CA 1
ATOM 1431 C C . ARG A 1 192 ? -0.022 -16.029 -7.398 1.00 97.00 192 ARG A C 1
ATOM 1433 O O . ARG A 1 192 ? 0.227 -16.899 -8.230 1.00 97.00 192 ARG A O 1
ATOM 1440 N N . GLY A 1 193 ? 0.866 -15.621 -6.491 1.00 96.50 193 GLY A N 1
ATOM 1441 C CA . GLY A 1 193 ? 2.235 -16.138 -6.381 1.00 96.50 193 GLY A CA 1
ATOM 1442 C C . GLY A 1 193 ? 3.147 -15.853 -7.583 1.00 96.50 193 GLY A C 1
ATOM 1443 O O . GLY A 1 193 ? 4.238 -16.407 -7.664 1.00 96.50 193 GLY A O 1
ATOM 1444 N N . ARG A 1 194 ? 2.718 -15.021 -8.541 1.00 95.44 194 ARG A N 1
ATOM 1445 C CA . ARG A 1 194 ? 3.446 -14.712 -9.781 1.00 95.44 194 ARG A CA 1
ATOM 1446 C C . ARG A 1 194 ? 3.688 -13.214 -9.924 1.00 95.44 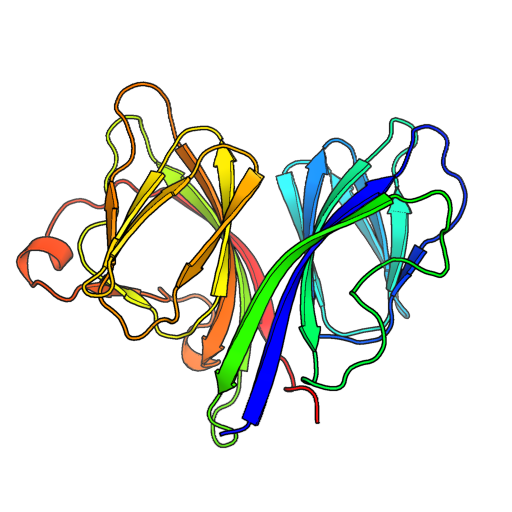194 ARG A C 1
ATOM 1448 O O . ARG A 1 194 ? 3.033 -12.389 -9.281 1.00 95.44 194 ARG A O 1
ATOM 1455 N N . SER A 1 195 ? 4.613 -12.863 -10.818 1.00 93.88 195 SER A N 1
ATOM 1456 C CA . SER A 1 195 ? 4.830 -11.473 -11.223 1.00 93.88 195 SER A CA 1
ATOM 1457 C C . SER A 1 195 ? 3.526 -10.841 -11.717 1.00 93.88 195 SER A C 1
ATOM 1459 O O . SER A 1 195 ? 2.813 -11.418 -12.540 1.00 93.88 195 SER A O 1
ATOM 1461 N N . SER A 1 196 ? 3.235 -9.638 -11.227 1.00 93.88 196 SER A N 1
ATOM 1462 C CA . SER A 1 196 ? 2.120 -8.813 -11.692 1.00 93.88 196 SER A CA 1
ATOM 1463 C C . SER A 1 196 ? 2.504 -7.908 -12.864 1.00 93.88 196 SER A C 1
ATOM 1465 O O . SER A 1 196 ? 1.645 -7.175 -13.343 1.00 93.88 196 SER A O 1
ATOM 1467 N N . ILE A 1 197 ? 3.752 -7.969 -13.344 1.00 95.94 197 ILE A N 1
ATOM 1468 C CA . ILE A 1 197 ? 4.271 -7.090 -14.397 1.00 95.94 197 ILE A CA 1
ATOM 1469 C C . ILE A 1 197 ? 4.675 -7.852 -15.656 1.00 95.94 197 ILE A C 1
ATOM 1471 O O . ILE A 1 197 ? 5.057 -9.025 -15.594 1.00 95.94 197 ILE A O 1
ATOM 1475 N N . ARG A 1 198 ? 4.630 -7.162 -16.796 1.00 96.25 198 ARG A N 1
ATOM 1476 C CA . ARG A 1 198 ? 5.194 -7.613 -18.073 1.00 96.25 198 ARG A CA 1
ATOM 1477 C C . ARG A 1 198 ? 6.049 -6.497 -18.658 1.00 96.25 198 ARG A C 1
ATOM 1479 O O . ARG A 1 198 ? 5.582 -5.366 -18.763 1.00 96.25 198 ARG A O 1
ATOM 1486 N N . TYR A 1 199 ? 7.283 -6.811 -19.033 1.00 97.19 199 TYR A N 1
ATOM 1487 C CA . TYR A 1 199 ? 8.156 -5.846 -19.697 1.00 97.19 199 TYR A CA 1
ATOM 1488 C C . TYR A 1 199 ? 7.661 -5.576 -21.111 1.00 97.19 199 TYR A C 1
ATOM 1490 O O . TYR A 1 199 ? 7.261 -6.499 -21.821 1.00 97.19 199 TYR A O 1
ATOM 1498 N N . VAL A 1 200 ? 7.676 -4.302 -21.495 1.00 96.00 200 VAL A N 1
ATOM 1499 C CA . VAL A 1 200 ? 7.235 -3.867 -22.826 1.00 96.00 200 VAL A CA 1
ATOM 1500 C C . VAL A 1 200 ? 8.355 -4.066 -23.840 1.00 96.00 200 VAL A C 1
ATOM 1502 O O . VAL A 1 200 ? 8.108 -4.492 -24.966 1.00 96.00 200 VAL A O 1
ATOM 1505 N N . ARG A 1 201 ? 9.592 -3.776 -23.429 1.00 95.06 201 ARG A N 1
ATOM 1506 C CA . ARG A 1 201 ? 10.772 -3.844 -24.286 1.00 95.06 201 ARG A CA 1
ATOM 1507 C C . ARG A 1 201 ? 11.546 -5.150 -24.049 1.00 95.06 201 ARG A C 1
ATOM 1509 O O . ARG A 1 201 ? 11.750 -5.517 -22.887 1.00 95.06 201 ARG A O 1
ATOM 1516 N N . PRO A 1 202 ? 11.991 -5.866 -25.100 1.00 94.56 202 PRO A N 1
ATOM 1517 C CA . PRO A 1 202 ? 12.779 -7.091 -24.945 1.00 94.56 202 PRO A CA 1
ATOM 1518 C C . PRO A 1 202 ? 14.079 -6.895 -24.153 1.00 94.56 202 PRO A C 1
ATOM 1520 O O . PRO A 1 202 ? 14.438 -7.737 -23.330 1.00 94.56 202 PRO A O 1
ATOM 1523 N N . GLU A 1 203 ? 14.765 -5.773 -24.357 1.00 95.62 203 GLU A N 1
ATOM 1524 C CA . GLU A 1 203 ? 15.984 -5.411 -23.635 1.00 95.62 203 GLU A CA 1
ATOM 1525 C C . GLU A 1 203 ? 15.722 -5.207 -22.138 1.00 95.62 203 GLU A C 1
ATOM 1527 O O . GLU A 1 203 ? 16.480 -5.711 -21.307 1.00 95.62 203 GLU A O 1
ATOM 1532 N N . ASP A 1 204 ? 14.594 -4.582 -21.787 1.00 95.69 204 ASP A N 1
ATOM 1533 C CA . ASP A 1 204 ? 14.186 -4.401 -20.397 1.00 95.69 204 ASP A CA 1
ATOM 1534 C C . ASP A 1 204 ? 13.885 -5.749 -19.747 1.00 95.69 204 ASP A C 1
ATOM 1536 O O . ASP A 1 204 ? 14.216 -5.946 -18.581 1.00 95.69 204 ASP A O 1
ATOM 1540 N N . ALA A 1 205 ? 13.319 -6.707 -20.491 1.00 93.00 205 ALA A N 1
ATOM 1541 C CA . ALA A 1 205 ? 13.080 -8.063 -20.006 1.00 93.00 205 ALA A CA 1
ATOM 1542 C C . ALA A 1 205 ? 14.390 -8.808 -19.699 1.00 93.00 205 ALA A C 1
ATOM 1544 O O . ALA A 1 205 ? 14.477 -9.464 -18.658 1.00 93.00 205 ALA A O 1
ATOM 1545 N N . ALA A 1 206 ? 15.410 -8.657 -20.548 1.00 93.31 206 ALA A N 1
ATOM 1546 C CA . ALA A 1 206 ? 16.709 -9.319 -20.414 1.00 93.31 206 ALA A CA 1
ATOM 1547 C C . ALA A 1 206 ? 17.648 -8.666 -19.382 1.00 93.31 206 ALA A C 1
ATOM 1549 O O . ALA A 1 206 ? 18.547 -9.331 -18.868 1.00 93.31 206 ALA A O 1
ATOM 1550 N N . ALA A 1 207 ? 17.453 -7.383 -19.068 1.00 94.56 207 ALA A N 1
ATOM 1551 C CA . ALA A 1 207 ? 18.328 -6.649 -18.158 1.00 94.56 207 ALA A CA 1
ATOM 1552 C C . ALA A 1 207 ? 18.318 -7.207 -16.714 1.00 94.56 207 ALA A C 1
ATOM 1554 O O . ALA A 1 207 ? 17.326 -7.798 -16.278 1.00 94.56 207 ALA A O 1
ATOM 1555 N N . PRO A 1 208 ? 19.372 -6.996 -15.912 1.00 93.06 208 PRO A N 1
ATOM 1556 C CA . PRO A 1 208 ? 19.332 -7.309 -14.487 1.00 93.06 208 PRO A CA 1
ATOM 1557 C C . PRO A 1 208 ? 18.218 -6.534 -13.772 1.00 93.06 208 PRO A C 1
ATOM 1559 O O . PRO A 1 208 ? 18.015 -5.348 -14.024 1.00 93.06 208 PRO A O 1
ATOM 1562 N N . LYS A 1 209 ? 17.485 -7.204 -12.879 1.00 95.75 209 LYS A N 1
ATOM 1563 C CA . LYS A 1 209 ? 16.448 -6.576 -12.049 1.00 95.75 209 LYS A CA 1
ATOM 1564 C C . LYS A 1 209 ? 17.013 -6.332 -10.660 1.00 95.75 209 LYS A C 1
ATOM 1566 O O . LYS A 1 209 ? 17.545 -7.253 -10.049 1.00 95.75 209 LYS A O 1
ATOM 1571 N N . VAL A 1 210 ? 16.918 -5.091 -10.197 1.00 96.69 210 VAL A N 1
ATOM 1572 C CA . VAL A 1 210 ? 17.503 -4.638 -8.922 1.00 96.69 210 VAL A CA 1
ATOM 1573 C C . VAL A 1 210 ? 16.457 -4.454 -7.825 1.00 96.69 210 VAL A C 1
ATOM 1575 O O . VAL A 1 210 ? 16.798 -4.121 -6.695 1.00 96.69 210 VAL A O 1
ATOM 1578 N N . GLN A 1 211 ? 15.182 -4.650 -8.163 1.00 97.12 211 GLN A N 1
ATOM 1579 C CA . GLN A 1 211 ? 14.072 -4.546 -7.229 1.00 97.12 211 GLN A CA 1
ATOM 1580 C C . GLN A 1 211 ? 14.057 -5.727 -6.257 1.00 97.12 211 GLN A C 1
ATOM 1582 O O . GLN A 1 211 ? 14.112 -6.884 -6.676 1.00 97.12 211 GLN A O 1
ATOM 1587 N N . ASP A 1 212 ? 13.896 -5.426 -4.973 1.00 96.88 212 ASP A N 1
ATOM 1588 C CA . ASP A 1 212 ? 13.574 -6.394 -3.926 1.00 96.88 212 ASP A CA 1
ATOM 1589 C C . ASP A 1 212 ? 12.061 -6.400 -3.683 1.00 96.88 212 ASP A C 1
ATOM 1591 O O . ASP A 1 212 ? 11.460 -5.341 -3.486 1.00 96.88 212 ASP A O 1
ATOM 1595 N N . TYR A 1 213 ? 11.434 -7.576 -3.695 1.00 97.25 213 TYR A N 1
ATOM 1596 C CA . TYR A 1 213 ? 9.989 -7.720 -3.514 1.00 97.25 213 TYR A CA 1
ATOM 1597 C C . TYR A 1 213 ? 9.679 -8.489 -2.235 1.00 9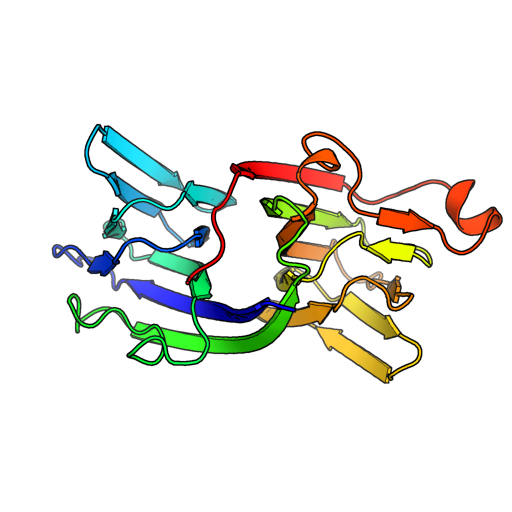7.25 213 TYR A C 1
ATOM 1599 O O . TYR A 1 213 ? 10.131 -9.618 -2.056 1.00 97.25 213 TYR A O 1
ATOM 1607 N N . PHE A 1 214 ? 8.813 -7.922 -1.397 1.00 98.06 214 PHE A N 1
ATOM 1608 C CA . PHE A 1 214 ? 8.276 -8.602 -0.223 1.00 98.06 214 PHE A CA 1
ATOM 1609 C C . PHE A 1 214 ? 6.749 -8.590 -0.253 1.00 98.06 214 PHE A C 1
ATOM 1611 O O . PHE A 1 214 ? 6.128 -7.547 -0.054 1.00 98.06 214 PHE A O 1
ATOM 1618 N N . VAL A 1 215 ? 6.134 -9.747 -0.497 1.00 98.44 215 VAL A N 1
ATOM 1619 C CA . VAL A 1 215 ? 4.672 -9.887 -0.521 1.00 98.44 215 VAL A CA 1
ATOM 1620 C C . VAL A 1 215 ? 4.161 -10.145 0.891 1.00 98.44 215 VAL A C 1
ATOM 1622 O O . VAL A 1 215 ? 4.432 -11.200 1.458 1.00 98.44 215 VAL A O 1
ATOM 1625 N N . PHE A 1 216 ? 3.384 -9.209 1.440 1.00 98.38 216 PHE A N 1
ATOM 1626 C CA . PHE A 1 216 ? 2.749 -9.387 2.750 1.00 98.38 216 PHE A CA 1
ATOM 1627 C C . PHE A 1 216 ? 1.577 -10.358 2.679 1.00 98.38 216 PHE A C 1
ATOM 1629 O O . PHE A 1 216 ? 1.363 -11.171 3.576 1.00 98.38 216 PHE A O 1
ATOM 1636 N N . GLY A 1 217 ? 0.805 -10.282 1.597 1.00 97.75 217 GLY A N 1
ATOM 1637 C CA . GLY A 1 217 ? -0.319 -11.176 1.418 1.00 97.75 217 GLY A CA 1
ATOM 1638 C C . GLY A 1 217 ? -1.043 -11.005 0.099 1.00 97.75 217 GLY A C 1
ATOM 1639 O O . GLY A 1 217 ? -0.957 -9.983 -0.584 1.00 97.75 217 GLY A O 1
ATOM 1640 N N . GLU A 1 218 ? -1.804 -12.047 -0.213 1.00 98.19 218 GLU A N 1
ATOM 1641 C CA . GLU A 1 218 ? -2.730 -12.104 -1.332 1.00 98.19 218 GLU A CA 1
ATOM 1642 C C . GLU A 1 218 ? -4.049 -12.688 -0.843 1.00 98.19 218 GLU A C 1
ATOM 1644 O O . GLU A 1 218 ? -4.066 -13.720 -0.158 1.00 98.19 218 GLU A O 1
ATOM 1649 N N . ARG A 1 219 ? -5.160 -12.045 -1.187 1.00 97.50 219 ARG A N 1
ATOM 1650 C CA . ARG A 1 219 ? -6.505 -12.521 -0.861 1.00 97.50 219 ARG A CA 1
ATOM 1651 C C . ARG A 1 219 ? -7.341 -12.512 -2.116 1.00 97.50 219 ARG A C 1
ATOM 1653 O O . ARG A 1 219 ? -7.342 -11.527 -2.839 1.00 97.50 219 ARG A O 1
ATOM 1660 N N . PHE A 1 220 ? -8.029 -13.613 -2.386 1.00 97.81 220 PHE A N 1
ATOM 1661 C CA . PHE A 1 220 ? -9.118 -13.577 -3.352 1.00 97.81 220 PHE A CA 1
ATOM 1662 C C . PHE A 1 220 ? -10.202 -12.663 -2.809 1.00 97.81 220 PHE A C 1
ATOM 1664 O O . PHE A 1 220 ? -10.416 -12.635 -1.597 1.00 97.81 220 PHE A O 1
ATOM 1671 N N . ILE A 1 221 ? -10.800 -11.888 -3.704 1.00 96.56 221 ILE A N 1
ATOM 1672 C CA . ILE A 1 221 ? -11.796 -10.903 -3.327 1.00 96.56 221 ILE A CA 1
ATOM 1673 C C . ILE A 1 221 ? -13.025 -11.036 -4.200 1.00 96.56 221 ILE A C 1
ATOM 1675 O O . ILE A 1 221 ? -12.919 -11.311 -5.399 1.00 96.56 221 ILE A O 1
ATOM 1679 N N . ASP A 1 222 ? -14.166 -10.786 -3.582 1.00 93.94 222 ASP A N 1
ATOM 1680 C CA . ASP A 1 222 ? -15.379 -10.405 -4.286 1.00 93.94 222 ASP A CA 1
ATOM 1681 C C . ASP A 1 222 ? -15.379 -8.890 -4.504 1.00 93.94 222 ASP A C 1
ATOM 1683 O O . ASP A 1 222 ? -14.963 -8.122 -3.627 1.00 93.94 222 ASP A O 1
ATOM 1687 N N . LEU A 1 223 ? -15.801 -8.463 -5.695 1.00 92.81 223 LEU A N 1
ATOM 1688 C CA . LEU A 1 223 ? -15.994 -7.044 -5.973 1.00 92.81 223 LEU A CA 1
ATOM 1689 C C . LEU A 1 223 ? -17.226 -6.542 -5.206 1.00 92.81 223 LEU A C 1
ATOM 1691 O O . LEU A 1 223 ? -18.200 -7.289 -5.086 1.00 92.81 223 LEU A O 1
ATOM 1695 N N . PRO A 1 224 ? -17.204 -5.301 -4.691 1.00 88.44 224 PRO A N 1
ATOM 1696 C CA . PRO A 1 224 ? -18.397 -4.697 -4.116 1.00 88.44 224 PRO A CA 1
ATOM 1697 C C . PRO A 1 224 ? -19.505 -4.648 -5.181 1.00 88.44 224 PRO A C 1
ATOM 1699 O O . PRO A 1 224 ? -19.232 -4.324 -6.341 1.00 88.44 224 PRO A O 1
ATOM 1702 N N . GLY A 1 225 ? -20.711 -5.059 -4.779 1.00 69.50 225 GLY A N 1
ATOM 1703 C CA . GLY A 1 225 ? -21.910 -5.073 -5.622 1.00 69.50 225 GLY A CA 1
ATOM 1704 C C . GLY A 1 225 ? -22.549 -3.705 -5.780 1.00 69.50 225 GLY A C 1
ATOM 1705 O O . GLY A 1 225 ? -22.273 -2.832 -4.927 1.00 69.50 225 GLY A O 1
#

Sequence (225 aa):
MTKVVLRLTEDVFPAGFTQHAYLPAAARAIYVVEGDVTVEFSDGAQNHQAGGAWLGQSPVALSGGPNGTRLWRWDLVAPDAPGDGRLQSAPGVTSTARLSAELDLDPAQEWLLRCDRVGFPPGGVALTHVHQGPGIRCCLKGEISIETPSGKGTYGPGDPWLEIGHEPVLAPTTESSPTSFIRTFVLPRNCRGRSSIRYVRPEDAAAPKVQDYFVFGERFIDLPG

Nearest PDB structures (foldseek):
  5wse-assembly2_C  TM=7.020E-01  e=2.438E-03  Thermotoga maritima MSB8
  5wsf-assembly2_C  TM=7.013E-01  e=2.565E-03  Thermotoga maritima MSB8
  8awp-assembly1_B  TM=7.180E-01  e=4.263E-03  Thermotoga maritima
  8zyg-assembly1_B  TM=6.998E-01  e=3.480E-03  Thermotoga maritima MSB8
  5j7m-assembly1_B  TM=8.028E-01  e=1.860E-02  Kribbella flavida DSM 17836

pLDDT: mean 96.24, std 3.67, range [69.5, 98.88]

Mean predicted aligned error: 3.12 Å

Solvent-accessible surface area (backbone atoms only — not comparable to full-atom values): 11720 Å² total; per-residue (Å²): 110,45,64,30,27,45,33,34,32,40,38,37,34,49,59,67,50,83,67,54,32,58,43,73,64,38,43,32,39,40,36,26,72,36,48,26,40,36,45,34,41,97,90,51,70,48,78,36,46,49,81,33,55,53,74,50,44,66,44,34,35,37,34,45,27,64,84,14,18,34,33,43,36,37,39,44,36,33,76,81,51,82,76,84,79,55,47,76,69,25,81,80,41,49,54,42,78,74,48,75,43,84,41,80,39,62,73,91,56,59,38,21,42,37,40,33,38,44,34,30,54,48,53,30,57,48,60,45,24,26,35,70,36,29,35,47,34,32,24,67,36,45,41,39,34,45,40,37,94,91,46,74,51,75,35,40,62,73,38,65,50,76,49,77,10,79,61,54,34,35,34,44,39,42,71,87,42,55,25,30,28,41,37,42,33,50,30,48,49,89,37,68,100,49,76,56,61,47,57,74,43,71,66,52,60,71,45,88,81,61,68,44,79,47,75,64,47,75,41,80,46,78,77,61,122

Radius of gyration: 17.34 Å; Cα contacts (8 Å, |Δi|>4): 638; chains: 1; bounding box: 43×29×50 Å